Protein AF-A0A967ZZG0-F1 (afdb_monomer_lite)

pLDDT: mean 89.63, std 15.45, range [43.34, 98.5]

Sequence (194 aa):
YLAAVESVNAWHADKYWFILRADGKYWPCSACPQLTMLSELGDWKKKLYWWGHMFLLSLKVIQESKKSLDIDPANFGYQPSQDRAYYVGDKVYSVGSVREVGRAILRRLPEEEEIPEDKWHTFGLFLNQLFHPLMTSRYDWEALTNGADDIPLARHFYYKKEALIKGLLKERDYVYSNNGSGNHHHARRPRSYS

Structure (mmCIF, N/CA/C/O backbone):
data_AF-A0A967ZZG0-F1
#
_entry.id   AF-A0A967ZZG0-F1
#
loop_
_atom_site.group_PDB
_atom_site.id
_atom_site.type_symbol
_atom_site.label_atom_id
_atom_site.label_alt_id
_atom_site.label_comp_id
_atom_site.label_asym_id
_atom_site.label_entity_id
_atom_site.label_seq_id
_atom_site.pdbx_PDB_ins_code
_atom_site.Cartn_x
_atom_site.Cartn_y
_atom_site.Cartn_z
_atom_site.occupancy
_atom_site.B_iso_or_equiv
_atom_site.auth_seq_id
_atom_site.auth_comp_id
_atom_site.auth_asym_id
_atom_site.auth_atom_id
_atom_site.pdbx_PDB_model_num
ATOM 1 N N . TYR A 1 1 ? -3.109 8.601 21.116 1.00 58.03 1 TYR A N 1
ATOM 2 C CA . TYR A 1 1 ? -2.345 7.885 20.065 1.00 58.03 1 TYR A CA 1
ATOM 3 C C . TYR A 1 1 ? -3.160 7.736 18.776 1.00 58.03 1 TYR A C 1
ATOM 5 O O . TYR A 1 1 ? -2.611 7.996 17.717 1.00 58.03 1 TYR A O 1
ATOM 13 N N . LEU A 1 2 ? -4.443 7.374 18.830 1.00 73.62 2 LEU A N 1
ATOM 14 C CA . LEU A 1 2 ? -5.260 7.095 17.637 1.00 73.62 2 LEU A CA 1
ATOM 15 C C . LEU A 1 2 ? -5.706 8.341 16.838 1.00 73.62 2 LEU A C 1
ATOM 17 O O . LEU A 1 2 ? -5.756 8.268 15.618 1.00 73.62 2 LEU A O 1
ATOM 21 N N . ALA A 1 3 ? -5.873 9.499 17.487 1.00 71.81 3 ALA A N 1
ATOM 22 C CA . ALA A 1 3 ? -6.377 10.735 16.862 1.00 71.81 3 ALA A CA 1
ATOM 23 C C . ALA A 1 3 ? -5.655 11.188 15.572 1.00 71.81 3 ALA A C 1
ATOM 25 O O . ALA A 1 3 ? -6.277 11.727 14.665 1.00 71.81 3 ALA A O 1
ATOM 26 N N . ALA A 1 4 ? -4.346 10.947 15.448 1.00 69.94 4 ALA A N 1
ATOM 27 C CA . ALA A 1 4 ? -3.594 11.332 14.248 1.00 69.94 4 ALA A CA 1
ATOM 28 C C . ALA A 1 4 ? -3.821 10.384 13.049 1.00 69.94 4 ALA A C 1
ATOM 30 O O . ALA A 1 4 ? -3.534 10.737 11.915 1.00 69.94 4 ALA A O 1
ATOM 31 N N . VAL A 1 5 ? -4.317 9.168 13.290 1.00 76.88 5 VAL A N 1
ATOM 32 C CA . VAL A 1 5 ? -4.746 8.232 12.233 1.00 76.88 5 VAL A CA 1
ATOM 33 C C . VAL A 1 5 ? -6.206 8.495 11.844 1.00 76.88 5 VAL A C 1
ATOM 35 O O . VAL A 1 5 ? -6.618 8.222 10.719 1.00 76.88 5 VAL A O 1
ATOM 38 N N . GLU A 1 6 ? -6.989 9.080 12.751 1.00 78.69 6 GLU A N 1
ATOM 39 C CA . GLU A 1 6 ? -8.357 9.526 12.467 1.00 78.69 6 GLU A CA 1
ATOM 40 C C . GLU A 1 6 ? -8.371 10.734 11.528 1.00 78.69 6 GLU A C 1
ATOM 42 O O . GLU A 1 6 ? -9.235 10.798 10.661 1.00 78.69 6 GLU A O 1
ATOM 47 N N . SER A 1 7 ? -7.390 11.643 11.616 1.00 82.00 7 SER A N 1
ATOM 48 C CA . SER A 1 7 ? -7.338 12.838 10.753 1.00 82.00 7 SER A CA 1
ATOM 49 C C . SER A 1 7 ? -7.208 12.510 9.261 1.00 82.00 7 SER A C 1
ATOM 51 O O . SER A 1 7 ? -7.821 13.173 8.430 1.00 82.00 7 SER A O 1
ATOM 53 N N . VAL A 1 8 ? -6.488 11.435 8.926 1.00 87.38 8 VAL A N 1
ATOM 54 C CA . VAL A 1 8 ? -6.374 10.898 7.554 1.00 87.38 8 VAL A CA 1
ATOM 55 C C . VAL A 1 8 ? -7.576 10.044 7.144 1.00 87.38 8 VAL A C 1
ATOM 57 O O . VAL A 1 8 ? -7.598 9.488 6.045 1.00 87.38 8 VAL A O 1
ATOM 60 N N . ASN A 1 9 ? -8.570 9.904 8.028 1.00 92.19 9 ASN A N 1
ATOM 61 C CA . ASN A 1 9 ? -9.708 9.009 7.886 1.00 92.19 9 ASN A CA 1
ATOM 62 C C . ASN A 1 9 ? -9.276 7.576 7.534 1.00 92.19 9 ASN A C 1
ATOM 64 O O . ASN A 1 9 ? -9.884 6.969 6.666 1.00 92.19 9 ASN A O 1
ATOM 68 N N . ALA A 1 10 ? -8.217 7.013 8.133 1.00 94.19 10 ALA A N 1
ATOM 69 C CA . ALA A 1 10 ? -7.736 5.688 7.708 1.00 94.19 10 ALA A CA 1
ATOM 70 C C . ALA A 1 10 ? -8.726 4.550 8.003 1.00 94.19 10 ALA A C 1
ATOM 72 O O . ALA A 1 10 ? -8.731 3.533 7.307 1.00 94.19 10 ALA A O 1
ATOM 73 N N . TRP A 1 11 ? -9.570 4.725 9.016 1.00 95.12 11 TRP A N 1
ATOM 74 C CA . TRP A 1 11 ? -10.628 3.788 9.371 1.00 95.12 11 TRP A CA 1
ATOM 75 C C . TRP A 1 11 ? -11.941 4.114 8.666 1.00 95.12 11 TRP A C 1
ATOM 77 O O . TRP A 1 11 ? -12.172 5.238 8.219 1.00 95.12 11 TRP A O 1
ATOM 87 N N . HIS A 1 12 ? -12.812 3.111 8.577 1.00 95.31 12 HIS A N 1
ATOM 88 C CA . HIS A 1 12 ? -14.198 3.339 8.185 1.00 95.31 12 HIS A CA 1
ATOM 89 C C . HIS A 1 12 ? -14.885 4.239 9.222 1.00 95.31 12 HIS A C 1
ATOM 91 O O . HIS A 1 12 ? -14.630 4.081 10.414 1.00 95.31 12 HIS A O 1
ATOM 97 N N . ALA A 1 13 ? -15.754 5.155 8.786 1.00 94.50 13 ALA A N 1
ATOM 98 C CA . ALA A 1 13 ? -16.450 6.079 9.692 1.00 94.50 13 ALA A CA 1
ATOM 99 C C . ALA A 1 13 ? -17.290 5.330 10.743 1.00 94.50 13 ALA A C 1
ATOM 101 O O . ALA A 1 13 ? -17.286 5.684 11.916 1.00 94.50 13 ALA A O 1
ATOM 102 N N . ASP A 1 14 ? -17.917 4.230 10.326 1.00 95.31 14 ASP A N 1
ATOM 103 C CA . ASP A 1 14 ? -18.676 3.336 11.209 1.00 95.31 14 ASP A CA 1
ATOM 104 C C . ASP A 1 14 ? -17.808 2.272 11.915 1.00 95.31 14 ASP A C 1
ATOM 106 O O . ASP A 1 14 ? -18.331 1.270 12.405 1.00 95.31 14 ASP A O 1
ATOM 110 N N . LYS A 1 15 ? -16.473 2.422 11.939 1.00 94.44 15 LYS A N 1
ATOM 111 C CA . LYS A 1 15 ? -15.613 1.552 12.751 1.00 94.44 15 LYS A CA 1
ATOM 112 C C . LYS A 1 15 ? -15.712 1.980 14.210 1.00 94.44 15 LYS A C 1
ATOM 114 O O . LYS A 1 15 ? -15.445 3.131 14.542 1.00 94.44 15 LYS A O 1
ATOM 119 N N . TYR A 1 16 ? -16.021 1.039 15.092 1.00 93.94 16 TYR A N 1
ATOM 120 C CA . TYR A 1 16 ? -16.075 1.275 16.531 1.00 93.94 16 TYR A CA 1
ATOM 121 C C . TYR A 1 16 ? -15.137 0.338 17.286 1.00 93.94 16 TYR A C 1
ATOM 123 O O . TYR A 1 16 ? -14.872 -0.794 16.875 1.00 93.94 16 TYR A O 1
ATOM 131 N N . TRP A 1 17 ? -14.634 0.836 18.412 1.00 92.94 17 TRP A N 1
ATOM 132 C CA . TRP A 1 17 ? -13.727 0.132 19.312 1.00 92.94 17 TRP A CA 1
ATOM 133 C C . TRP A 1 17 ? -14.463 -0.222 20.598 1.00 92.94 17 TRP A C 1
ATOM 135 O O . TRP A 1 17 ? -15.235 0.581 21.119 1.00 92.94 17 TRP A O 1
ATOM 145 N N . PHE A 1 18 ? -14.221 -1.416 21.124 1.00 94.81 18 PHE A N 1
ATOM 146 C CA . PHE A 1 18 ? -14.816 -1.875 22.375 1.00 94.81 18 PHE A CA 1
ATOM 147 C C . PHE A 1 18 ? -13.855 -2.801 23.115 1.00 94.81 18 PHE A C 1
ATOM 149 O O . PHE A 1 18 ? -12.907 -3.331 22.538 1.00 94.81 18 PHE A O 1
ATOM 156 N N . ILE A 1 19 ? -14.091 -2.988 24.411 1.00 96.62 19 ILE A N 1
ATOM 157 C CA . ILE A 1 19 ? -13.356 -3.963 25.213 1.00 96.62 19 ILE A CA 1
ATOM 158 C C . ILE A 1 19 ? -14.272 -5.155 25.464 1.00 96.62 19 ILE A C 1
ATOM 160 O O . ILE A 1 19 ? -15.323 -5.013 26.089 1.00 96.62 19 ILE A O 1
ATOM 164 N N . LEU A 1 20 ? -13.863 -6.334 25.006 1.00 97.31 20 LEU A N 1
ATOM 165 C CA . LEU A 1 20 ? -14.541 -7.584 25.318 1.00 97.31 20 LEU A CA 1
ATOM 166 C C . LEU A 1 20 ? -13.958 -8.168 26.606 1.00 97.31 20 LEU A C 1
ATOM 168 O O . LEU A 1 20 ? -12.757 -8.427 26.693 1.00 97.31 20 LEU A O 1
ATOM 172 N N . ARG A 1 21 ? -14.809 -8.403 27.607 1.00 97.81 21 ARG A N 1
ATOM 173 C CA . ARG A 1 21 ? -14.424 -9.138 28.814 1.00 97.81 21 ARG A CA 1
ATOM 174 C C . ARG A 1 21 ? -14.831 -10.603 28.669 1.00 97.81 21 ARG A C 1
ATOM 176 O O . ARG A 1 21 ? -16.020 -10.898 28.647 1.00 97.81 21 ARG A O 1
ATOM 183 N N . ALA A 1 22 ? -13.854 -11.502 28.606 1.00 97.19 22 ALA A N 1
ATOM 184 C CA . ALA A 1 22 ? -14.063 -12.947 28.483 1.00 97.19 22 ALA A CA 1
ATOM 185 C C . ALA A 1 22 ? -13.015 -13.698 29.317 1.00 97.19 22 ALA A C 1
ATOM 187 O O . ALA A 1 22 ? -11.846 -13.310 29.328 1.00 97.19 22 ALA A O 1
ATOM 188 N N . ASP A 1 23 ? -13.440 -14.728 30.056 1.00 96.50 23 ASP A N 1
ATOM 189 C CA . ASP A 1 23 ? -12.577 -15.572 30.904 1.00 96.50 23 ASP A CA 1
ATOM 190 C C . ASP A 1 23 ? -11.687 -14.785 31.879 1.00 96.50 23 ASP A C 1
ATOM 192 O O . ASP A 1 23 ? -10.500 -15.054 32.059 1.00 96.50 23 ASP A O 1
ATOM 196 N N . GLY A 1 24 ? -12.253 -13.734 32.479 1.00 96.88 24 GLY A N 1
ATOM 197 C CA . GLY A 1 24 ? -11.527 -12.854 33.399 1.00 96.88 24 GLY A CA 1
ATOM 198 C C . GLY A 1 24 ? -10.469 -11.959 32.739 1.00 96.88 24 GLY A C 1
ATOM 199 O O . GLY A 1 24 ? -9.792 -11.221 33.451 1.00 96.88 24 GLY A O 1
ATOM 200 N N . LYS A 1 25 ? -10.339 -11.974 31.407 1.00 97.75 25 LYS A N 1
ATOM 201 C CA . LYS A 1 25 ? -9.423 -11.128 30.629 1.00 97.75 25 LYS A CA 1
ATOM 202 C C . LYS A 1 25 ? -10.178 -10.032 29.879 1.00 97.75 25 LYS A C 1
ATOM 204 O O . LYS A 1 25 ? -11.375 -10.151 29.622 1.00 97.75 25 LYS A O 1
ATOM 209 N N . TYR A 1 26 ? -9.455 -8.972 29.529 1.00 95.88 26 TYR A N 1
ATOM 210 C CA . TYR A 1 26 ? -9.945 -7.868 28.707 1.00 95.88 26 TYR A CA 1
ATOM 211 C C . TYR A 1 26 ? -9.229 -7.884 27.362 1.00 95.88 26 TYR A C 1
ATOM 213 O O . TYR A 1 26 ? -7.999 -7.874 27.314 1.00 95.88 26 TYR A O 1
ATOM 221 N N . TRP A 1 27 ? -10.006 -7.893 26.286 1.00 94.62 27 TRP A N 1
ATOM 222 C CA . TRP A 1 27 ? -9.517 -7.931 24.916 1.00 94.62 27 TRP A CA 1
ATOM 223 C C . TRP A 1 27 ? -9.919 -6.641 24.204 1.00 94.62 27 TRP A C 1
ATOM 225 O O . TRP A 1 27 ? -11.109 -6.315 24.187 1.00 94.62 27 TRP A O 1
ATOM 235 N N . PRO A 1 28 ? -8.970 -5.884 23.629 1.00 92.00 28 PRO A N 1
ATOM 236 C CA . PRO A 1 28 ? -9.322 -4.802 22.730 1.00 92.00 28 PRO A CA 1
ATOM 237 C C . PRO A 1 28 ? -9.909 -5.399 21.453 1.00 92.00 28 PRO A C 1
ATOM 239 O O . PRO A 1 28 ? -9.347 -6.317 20.859 1.00 92.00 28 PRO A O 1
ATOM 242 N N . CYS A 1 29 ? -11.058 -4.884 21.044 1.00 93.12 29 CYS A N 1
ATOM 243 C CA . CYS A 1 29 ? -11.755 -5.326 19.853 1.00 93.12 29 CYS A CA 1
ATOM 244 C C . CYS A 1 29 ? -12.170 -4.120 19.018 1.00 93.12 29 CYS A C 1
ATOM 246 O O . CYS A 1 29 ? -12.326 -3.000 19.514 1.00 93.12 29 CYS A O 1
ATOM 248 N N . SER A 1 30 ? -12.377 -4.368 17.732 1.00 93.50 30 SER A N 1
ATOM 249 C CA . SER A 1 30 ? -13.031 -3.414 16.853 1.00 93.50 30 SER A CA 1
ATOM 250 C C . SER A 1 30 ? -13.995 -4.139 15.936 1.00 93.50 30 SER A C 1
ATOM 252 O O . SER A 1 30 ? -13.834 -5.329 15.670 1.00 93.50 30 SER A O 1
ATOM 254 N N . ALA A 1 31 ? -14.997 -3.415 15.470 1.00 92.88 31 ALA A N 1
ATOM 255 C CA . ALA A 1 31 ? -15.897 -3.873 14.432 1.00 92.88 31 ALA A CA 1
ATOM 256 C C . ALA A 1 31 ? -16.113 -2.735 13.439 1.00 92.88 31 ALA A C 1
ATOM 258 O O . ALA A 1 31 ? -16.059 -1.558 13.793 1.00 92.88 31 ALA A O 1
ATOM 259 N N . CYS A 1 32 ? -16.302 -3.097 12.180 1.00 94.12 32 CYS A N 1
ATOM 260 C CA . CYS A 1 32 ? -16.589 -2.184 11.086 1.00 94.12 32 CYS A CA 1
ATOM 261 C C . CYS A 1 32 ? -17.657 -2.816 10.187 1.00 94.12 32 CYS A C 1
ATOM 263 O O . CYS A 1 32 ? -17.925 -4.016 10.314 1.00 94.12 32 CYS A O 1
ATOM 265 N N . PRO A 1 33 ? -18.255 -2.049 9.263 1.00 94.25 33 PRO A N 1
ATOM 266 C CA . PRO A 1 33 ? -19.100 -2.625 8.231 1.00 94.25 33 PRO A CA 1
ATOM 267 C C . PRO A 1 33 ? -18.371 -3.712 7.449 1.00 94.25 33 PRO A C 1
ATOM 269 O O . PRO A 1 33 ? -17.139 -3.761 7.413 1.00 94.25 33 PRO A O 1
ATOM 272 N N . GLN A 1 34 ? -19.148 -4.575 6.802 1.00 95.69 34 GLN A N 1
ATOM 273 C CA . GLN A 1 34 ? -18.589 -5.603 5.942 1.00 95.69 34 GLN A CA 1
ATOM 274 C C . GLN A 1 34 ? -17.871 -4.944 4.757 1.00 95.69 34 GLN A C 1
ATOM 276 O O . GLN A 1 34 ? -18.487 -4.262 3.937 1.00 95.69 34 GLN A O 1
ATOM 281 N N . LEU A 1 35 ? -16.559 -5.154 4.690 1.00 96.88 35 LEU A N 1
ATOM 282 C CA . LEU A 1 35 ? -15.696 -4.724 3.597 1.00 96.88 35 LEU A CA 1
ATOM 283 C C . LEU A 1 35 ? -15.254 -5.947 2.794 1.00 96.88 35 LEU A C 1
ATOM 285 O O . LEU A 1 35 ? -15.205 -7.058 3.317 1.00 96.88 35 LEU A O 1
ATOM 289 N N . THR A 1 36 ? -14.900 -5.741 1.530 1.00 97.75 36 THR A N 1
ATOM 290 C CA . THR A 1 36 ? -14.178 -6.753 0.754 1.00 97.75 36 THR A CA 1
ATOM 291 C C . THR A 1 36 ? -12.696 -6.647 1.091 1.00 97.75 36 THR A C 1
ATOM 293 O O . THR A 1 36 ? -12.097 -5.588 0.879 1.00 97.75 36 THR A O 1
ATOM 296 N N . MET A 1 37 ? -12.108 -7.718 1.626 1.00 97.94 37 MET A N 1
ATOM 297 C CA . MET A 1 37 ? -10.706 -7.727 2.045 1.00 97.94 37 MET A CA 1
ATOM 298 C C . MET A 1 37 ? -9.775 -7.793 0.835 1.00 97.94 37 MET A C 1
ATOM 300 O O . MET A 1 37 ? -10.045 -8.506 -0.133 1.00 97.94 37 MET A O 1
ATOM 304 N N . LEU A 1 38 ? -8.652 -7.069 0.876 1.00 98.06 38 LEU A N 1
ATOM 305 C CA . LEU A 1 38 ? -7.742 -7.033 -0.277 1.00 98.06 38 LEU A CA 1
ATOM 306 C C . LEU A 1 38 ? -7.016 -8.365 -0.492 1.00 98.06 38 LEU A C 1
ATOM 308 O O . LEU A 1 38 ? -6.666 -8.685 -1.626 1.00 98.06 38 LEU A O 1
ATOM 312 N N . SER A 1 39 ? -6.823 -9.147 0.573 1.00 97.56 39 SER A N 1
ATOM 313 C CA . SER A 1 39 ? -6.267 -10.505 0.519 1.00 97.56 39 SER A CA 1
ATOM 314 C C . SER A 1 39 ? -7.190 -11.530 -0.152 1.00 97.56 39 SER A C 1
ATOM 316 O O . SER A 1 39 ? -6.721 -12.588 -0.556 1.00 97.56 39 SER A O 1
ATOM 318 N N . GLU A 1 40 ? -8.487 -11.238 -0.282 1.00 97.12 40 GLU A N 1
ATOM 319 C CA . GLU A 1 40 ? -9.490 -12.150 -0.860 1.00 97.12 40 GLU A CA 1
ATOM 320 C C . GLU A 1 40 ? -9.733 -11.902 -2.355 1.00 97.12 40 GLU A C 1
ATOM 322 O O . GLU A 1 40 ? -10.478 -12.633 -3.011 1.00 97.12 40 GLU A O 1
ATOM 327 N N . LEU A 1 41 ? -9.126 -10.858 -2.920 1.00 96.88 41 LEU A N 1
ATOM 328 C CA . LEU A 1 41 ? -9.254 -10.559 -4.339 1.00 96.88 41 LEU A CA 1
ATOM 329 C C . LEU A 1 41 ? -8.588 -11.666 -5.161 1.00 96.88 41 LEU A C 1
ATOM 331 O O . LEU A 1 41 ? -7.443 -12.008 -4.912 1.00 96.88 41 LEU A O 1
ATOM 335 N N . GLY A 1 42 ? -9.284 -12.219 -6.156 1.00 95.62 42 GLY A N 1
ATOM 336 C CA . GLY A 1 42 ? -8.712 -13.219 -7.074 1.00 95.62 42 GLY A CA 1
ATOM 337 C C . GLY A 1 42 ? -8.181 -12.630 -8.385 1.00 95.62 42 GLY A C 1
ATOM 338 O O . GLY A 1 42 ? -7.265 -13.174 -8.990 1.00 95.62 42 GLY A O 1
ATOM 339 N N . ASP A 1 43 ? -8.742 -11.503 -8.828 1.00 96.81 43 ASP A N 1
ATOM 340 C CA . ASP A 1 43 ? -8.363 -10.850 -10.083 1.00 96.81 43 ASP A CA 1
ATOM 341 C C . ASP A 1 43 ? -7.173 -9.906 -9.880 1.00 96.81 43 ASP A C 1
ATOM 343 O O . ASP A 1 43 ? -7.250 -8.952 -9.102 1.00 96.81 43 ASP A O 1
ATOM 347 N N . TRP A 1 44 ? -6.089 -10.137 -10.622 1.00 96.31 44 TRP A N 1
ATOM 348 C CA . TRP A 1 44 ? -4.853 -9.371 -10.477 1.00 96.31 44 TRP A CA 1
ATOM 349 C C . TRP A 1 44 ? -5.035 -7.880 -10.785 1.00 96.31 44 TRP A C 1
ATOM 351 O O . TRP A 1 44 ? -4.404 -7.045 -10.140 1.00 96.31 44 TRP A O 1
ATOM 361 N N . LYS A 1 45 ? -5.920 -7.506 -11.723 1.00 97.44 45 LYS A N 1
ATOM 362 C CA . LYS A 1 45 ? -6.165 -6.087 -12.034 1.00 97.44 45 LYS A CA 1
ATOM 363 C C . LYS A 1 45 ? -6.778 -5.379 -10.834 1.00 97.44 45 LYS A C 1
ATOM 365 O O . LYS A 1 45 ? -6.291 -4.323 -10.432 1.00 97.44 45 LYS A O 1
ATOM 370 N N . LYS A 1 46 ? -7.811 -5.982 -10.236 1.00 97.06 46 LYS A N 1
ATOM 371 C CA . LYS A 1 46 ? -8.417 -5.491 -8.992 1.00 97.06 46 LYS A CA 1
ATOM 372 C C . LYS A 1 46 ? -7.421 -5.477 -7.834 1.00 97.06 46 LYS A C 1
ATOM 374 O O . LYS A 1 46 ? -7.416 -4.497 -7.093 1.00 97.06 46 LYS A O 1
ATOM 379 N N . LYS A 1 47 ? -6.573 -6.505 -7.687 1.00 97.25 47 LYS A N 1
ATOM 380 C CA . LYS A 1 47 ? -5.515 -6.531 -6.659 1.00 97.25 47 LYS A CA 1
ATOM 381 C C . LYS A 1 47 ? -4.591 -5.329 -6.786 1.00 97.25 47 LYS A C 1
ATOM 383 O O . LYS A 1 47 ? -4.496 -4.546 -5.849 1.00 97.25 47 LYS A O 1
ATOM 388 N N . LEU A 1 48 ? -3.964 -5.147 -7.951 1.00 98.00 48 LEU A N 1
ATOM 389 C CA . LEU A 1 48 ? -3.019 -4.051 -8.179 1.00 98.00 48 LEU A CA 1
ATOM 390 C C . LEU A 1 48 ? -3.681 -2.688 -7.952 1.00 98.00 48 LEU A C 1
ATOM 392 O O . LEU A 1 48 ? -3.103 -1.837 -7.279 1.00 98.00 48 LEU A O 1
ATOM 396 N N . TYR A 1 49 ? -4.913 -2.499 -8.433 1.00 98.06 49 TYR A N 1
ATOM 397 C CA . TYR A 1 49 ? -5.679 -1.281 -8.169 1.00 98.06 49 TYR A CA 1
ATOM 398 C C . TYR A 1 49 ? -5.784 -0.996 -6.665 1.00 98.06 49 TYR A C 1
ATOM 400 O O . TYR A 1 49 ? -5.291 0.025 -6.181 1.00 98.06 49 TYR A O 1
ATOM 408 N N . TRP A 1 50 ? -6.347 -1.931 -5.898 1.00 98.25 50 TRP A N 1
ATOM 409 C CA . TRP A 1 50 ? -6.588 -1.717 -4.474 1.00 98.25 50 TRP A CA 1
ATOM 410 C C . TRP A 1 50 ? -5.317 -1.707 -3.625 1.00 98.25 50 TRP A C 1
ATOM 412 O O . TRP A 1 50 ? -5.260 -0.977 -2.635 1.00 98.25 50 TRP A O 1
ATOM 422 N N . TRP A 1 51 ? -4.269 -2.426 -4.024 1.00 98.38 51 TRP A N 1
ATOM 423 C CA . TRP A 1 51 ? -2.948 -2.302 -3.409 1.00 98.38 51 TRP A CA 1
ATOM 424 C C . TRP A 1 51 ? -2.376 -0.898 -3.591 1.00 98.38 51 TRP A C 1
ATOM 426 O O . TRP A 1 51 ? -1.836 -0.341 -2.638 1.00 98.38 51 TRP A O 1
ATOM 436 N N . GLY A 1 52 ? -2.559 -0.269 -4.755 1.00 98.25 52 GLY A N 1
ATOM 437 C CA . GLY A 1 52 ? -2.192 1.135 -4.944 1.00 98.25 52 GLY A CA 1
ATOM 438 C C . GLY A 1 52 ? -2.886 2.068 -3.949 1.00 98.25 52 GLY A C 1
ATOM 439 O O . GLY A 1 52 ? -2.227 2.896 -3.317 1.00 98.25 52 GLY A O 1
ATOM 440 N N . HIS A 1 53 ? -4.191 1.883 -3.726 1.00 98.00 53 HIS A N 1
ATOM 441 C CA . HIS A 1 53 ? -4.942 2.656 -2.728 1.00 98.00 53 HIS A CA 1
ATOM 442 C C . HIS A 1 53 ? -4.521 2.349 -1.283 1.00 98.00 53 HIS A C 1
ATOM 444 O O . HIS A 1 53 ? -4.479 3.264 -0.458 1.00 98.00 53 HIS A O 1
ATOM 450 N N . MET A 1 54 ? -4.166 1.100 -0.974 1.00 98.38 54 MET A N 1
ATOM 451 C CA . MET A 1 54 ? -3.567 0.719 0.308 1.00 98.38 54 MET A CA 1
ATOM 452 C C . MET A 1 54 ? -2.257 1.483 0.549 1.00 98.38 54 MET A C 1
ATOM 454 O O . MET A 1 54 ? -2.117 2.146 1.575 1.00 98.38 54 MET A O 1
ATOM 458 N N . PHE A 1 55 ? -1.324 1.458 -0.409 1.00 98.50 55 PHE A N 1
ATOM 459 C CA . PHE A 1 55 ? -0.048 2.171 -0.290 1.00 98.50 55 PHE A CA 1
ATOM 460 C C . PHE A 1 55 ? -0.237 3.687 -0.194 1.00 98.50 55 PHE A C 1
ATOM 462 O O . PHE A 1 55 ? 0.428 4.343 0.610 1.00 98.50 55 PHE A O 1
ATOM 469 N N . LEU A 1 56 ? -1.176 4.245 -0.964 1.00 97.88 56 LEU A N 1
ATOM 470 C CA . LEU A 1 56 ? -1.533 5.659 -0.890 1.00 97.88 56 LEU A CA 1
ATOM 471 C C . LEU A 1 56 ? -2.032 6.034 0.510 1.00 97.88 56 LEU A C 1
ATOM 473 O O . LEU A 1 56 ? -1.609 7.052 1.059 1.00 97.88 56 LEU A O 1
ATOM 477 N N . LEU A 1 57 ? -2.907 5.217 1.104 1.00 97.69 57 LEU A N 1
ATOM 478 C CA . LEU A 1 57 ? -3.385 5.444 2.465 1.00 97.69 57 LEU A CA 1
ATOM 479 C C . LEU A 1 57 ? -2.230 5.390 3.476 1.00 97.69 57 LEU A C 1
ATOM 481 O O . LEU A 1 57 ? -2.129 6.269 4.332 1.00 97.69 57 LEU A O 1
ATOM 485 N N . SER A 1 58 ? -1.325 4.416 3.352 1.00 97.75 58 SER A N 1
ATOM 486 C CA . SER A 1 58 ? -0.132 4.333 4.201 1.00 97.75 58 SER A CA 1
ATOM 487 C C . SER A 1 58 ? 0.746 5.583 4.092 1.00 97.75 58 SER A C 1
ATOM 489 O O . SER A 1 58 ? 1.183 6.103 5.117 1.00 97.75 58 SER A O 1
ATOM 491 N N . LEU A 1 59 ? 0.960 6.117 2.884 1.00 97.62 59 LEU A N 1
ATOM 492 C CA . LEU A 1 59 ? 1.711 7.362 2.690 1.00 97.62 59 LEU A CA 1
ATOM 493 C C . LEU A 1 59 ? 1.035 8.558 3.363 1.00 97.62 59 LEU A C 1
ATOM 495 O O . LEU A 1 59 ? 1.717 9.313 4.054 1.00 97.62 59 LEU A O 1
ATOM 499 N N . LYS A 1 60 ? -0.290 8.709 3.228 1.00 96.69 60 LYS A N 1
ATOM 500 C CA . LYS A 1 60 ? -1.043 9.778 3.912 1.00 96.69 60 LYS A CA 1
ATOM 501 C C . LYS A 1 60 ? -0.847 9.713 5.425 1.00 96.69 60 LYS A C 1
ATOM 503 O O . LYS A 1 60 ? -0.487 10.712 6.045 1.00 96.69 60 LYS A O 1
ATOM 508 N N . VAL A 1 61 ? -0.990 8.519 6.008 1.00 96.19 61 VAL A N 1
ATOM 509 C CA . VAL A 1 61 ? -0.772 8.288 7.447 1.00 96.19 61 VAL A CA 1
ATOM 510 C C . VAL A 1 61 ? 0.646 8.691 7.853 1.00 96.19 61 VAL A C 1
ATOM 512 O O . VAL A 1 61 ? 0.815 9.416 8.835 1.00 96.19 61 VAL A O 1
ATOM 515 N N . ILE A 1 62 ? 1.666 8.274 7.098 1.00 96.00 62 ILE A N 1
ATOM 516 C CA . ILE A 1 62 ? 3.066 8.621 7.377 1.00 96.00 62 ILE A CA 1
ATOM 5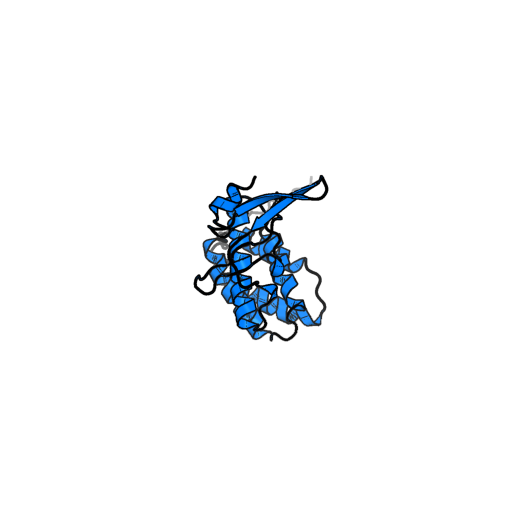17 C C . ILE A 1 62 ? 3.268 10.136 7.330 1.00 96.00 62 ILE A C 1
ATOM 519 O O . ILE A 1 62 ? 3.907 10.699 8.219 1.00 96.00 62 ILE A O 1
ATOM 523 N N . GLN A 1 63 ? 2.736 10.819 6.319 1.00 94.50 63 GLN A N 1
ATOM 524 C CA . GLN A 1 63 ? 2.970 12.249 6.149 1.00 94.50 63 GLN A CA 1
ATOM 525 C C . GLN A 1 63 ? 2.318 13.088 7.241 1.00 94.50 63 GLN A C 1
ATOM 527 O O . GLN A 1 63 ? 3.004 13.937 7.821 1.00 94.50 63 GLN A O 1
ATOM 532 N N . GLU A 1 64 ? 1.052 12.810 7.548 1.00 94.69 64 GLU A N 1
ATOM 533 C CA . GLU A 1 64 ? 0.253 13.601 8.485 1.00 94.69 64 GLU A CA 1
ATOM 534 C C . GLU A 1 64 ? 0.530 13.254 9.951 1.00 94.69 64 GLU A C 1
ATOM 536 O O . GLU A 1 64 ? 0.525 14.135 10.806 1.00 94.69 64 GLU A O 1
ATOM 541 N N . SER A 1 65 ? 0.819 11.984 10.256 1.00 93.56 65 SER A N 1
ATOM 542 C CA . SER A 1 65 ? 0.933 11.515 11.646 1.00 93.56 65 SER A CA 1
ATOM 543 C C . SER A 1 65 ? 2.319 11.015 12.051 1.00 93.56 65 SER A C 1
ATOM 545 O O . SER A 1 65 ? 2.550 10.789 13.239 1.00 93.56 65 SER A O 1
ATOM 547 N N . LYS A 1 66 ? 3.236 10.818 11.089 1.00 93.62 66 LYS A N 1
ATOM 548 C CA . LYS A 1 66 ? 4.553 10.166 11.274 1.00 93.62 66 LYS A CA 1
ATOM 549 C C . LYS A 1 66 ? 4.485 8.709 11.749 1.00 93.62 66 LYS A C 1
ATOM 551 O O . LYS A 1 66 ? 5.496 8.150 12.169 1.00 93.62 66 LYS A O 1
ATOM 556 N N . LYS A 1 67 ? 3.318 8.071 11.638 1.00 94.31 67 LYS A N 1
ATOM 557 C CA . LYS A 1 67 ? 3.076 6.675 12.032 1.00 94.31 67 LYS A CA 1
ATOM 558 C C . LYS A 1 67 ? 3.097 5.734 10.843 1.00 94.31 67 LYS A C 1
ATOM 560 O O . LYS A 1 67 ? 2.969 6.172 9.704 1.00 94.31 67 LYS A O 1
ATOM 565 N N . SER A 1 68 ? 3.204 4.437 11.122 1.00 95.62 68 SER A N 1
ATOM 566 C CA . SER A 1 68 ? 3.040 3.389 10.113 1.00 95.62 68 SER A CA 1
ATOM 567 C C . SER A 1 68 ? 1.811 2.544 10.393 1.00 95.62 68 SER A C 1
ATOM 569 O O . SER A 1 68 ? 1.553 2.174 11.540 1.00 95.62 68 SER A O 1
ATOM 571 N N . LEU A 1 69 ? 1.102 2.187 9.329 1.00 96.62 69 LEU A N 1
ATOM 572 C CA . LEU A 1 69 ? 0.171 1.064 9.343 1.00 96.62 69 LEU A CA 1
ATOM 573 C C . LEU A 1 69 ? 0.938 -0.238 9.085 1.00 96.62 69 LEU A C 1
ATOM 575 O O . LEU A 1 69 ? 2.034 -0.207 8.519 1.00 96.62 69 LEU A O 1
ATOM 579 N N . ASP A 1 70 ? 0.351 -1.366 9.470 1.00 97.12 70 ASP A N 1
ATOM 580 C CA . ASP A 1 70 ? 0.792 -2.688 9.019 1.00 97.12 70 ASP A CA 1
ATOM 581 C C . ASP A 1 70 ? 0.379 -2.903 7.549 1.00 97.12 70 ASP A C 1
ATOM 583 O O . ASP A 1 70 ? -0.794 -3.153 7.270 1.00 97.12 70 ASP A O 1
ATOM 587 N N . ILE A 1 71 ? 1.316 -2.721 6.607 1.00 97.75 71 ILE A N 1
ATOM 588 C CA . ILE A 1 71 ? 1.064 -2.664 5.151 1.00 97.75 71 ILE A CA 1
ATOM 589 C C . ILE A 1 71 ? 0.964 -4.074 4.533 1.00 97.75 71 ILE A C 1
ATOM 591 O O . ILE A 1 71 ? 1.780 -4.492 3.703 1.00 97.75 71 ILE A O 1
ATOM 595 N N . ASP A 1 72 ? -0.063 -4.806 4.945 1.00 98.00 72 ASP A N 1
ATOM 596 C CA . ASP A 1 72 ? -0.402 -6.144 4.457 1.00 98.00 72 ASP A CA 1
ATOM 597 C C . ASP A 1 72 ? -1.841 -6.164 3.913 1.00 98.00 72 ASP A C 1
ATOM 599 O O . ASP A 1 72 ? -2.723 -5.667 4.614 1.00 98.00 72 ASP A O 1
ATOM 603 N N . PRO A 1 73 ? -2.126 -6.734 2.722 1.00 98.25 73 PRO A N 1
ATOM 604 C CA . PRO A 1 73 ? -3.475 -6.787 2.155 1.00 98.25 73 PRO A CA 1
ATOM 605 C C . PRO A 1 73 ? -4.544 -7.357 3.099 1.00 98.25 73 PRO A C 1
ATOM 607 O O . PRO A 1 73 ? -5.696 -6.933 3.022 1.00 98.25 73 PRO A O 1
ATOM 610 N N . ALA A 1 74 ? -4.186 -8.262 4.014 1.00 97.56 74 ALA A N 1
ATOM 611 C CA . ALA A 1 74 ? -5.110 -8.816 5.005 1.00 97.56 74 ALA A CA 1
ATOM 612 C C . ALA A 1 74 ? -5.585 -7.782 6.041 1.00 97.56 74 ALA A C 1
ATOM 614 O O . ALA A 1 74 ? -6.611 -7.970 6.689 1.00 97.56 74 ALA A O 1
ATOM 615 N N . ASN A 1 75 ? -4.869 -6.666 6.185 1.00 97.75 75 ASN A N 1
ATOM 616 C CA . ASN A 1 75 ? -5.227 -5.574 7.084 1.00 97.75 75 ASN A CA 1
ATOM 617 C C . ASN A 1 75 ? -6.011 -4.451 6.396 1.00 97.75 75 ASN A C 1
ATOM 619 O O . ASN A 1 75 ? -6.276 -3.430 7.036 1.00 97.75 75 ASN A O 1
ATOM 623 N N . PHE A 1 76 ? -6.373 -4.595 5.120 1.00 98.25 76 PHE A N 1
ATOM 624 C CA . PHE A 1 76 ? -7.115 -3.579 4.379 1.00 98.25 76 PHE A CA 1
ATOM 625 C C . PHE A 1 76 ? -8.346 -4.169 3.706 1.00 98.25 76 PHE A C 1
ATOM 627 O O . PHE A 1 76 ? -8.364 -5.316 3.260 1.00 98.25 76 PHE A O 1
ATOM 634 N N . GLY A 1 77 ? -9.372 -3.337 3.586 1.00 98.06 77 GLY A N 1
ATOM 635 C CA . GLY A 1 77 ? -10.570 -3.648 2.825 1.00 98.06 77 GLY A CA 1
ATOM 636 C C . GLY A 1 77 ? -11.083 -2.426 2.085 1.00 98.06 77 GLY A C 1
ATOM 637 O O . GLY A 1 77 ? -10.663 -1.299 2.351 1.00 98.06 77 GLY A O 1
ATOM 638 N N . TYR A 1 78 ? -11.999 -2.641 1.154 1.00 97.81 78 TYR A N 1
ATOM 639 C CA . TYR A 1 78 ? -12.704 -1.566 0.465 1.00 97.81 78 TYR A CA 1
ATOM 640 C C . TYR A 1 78 ? -14.206 -1.831 0.463 1.00 97.81 78 TYR A C 1
ATOM 642 O O . TYR A 1 78 ? -14.665 -2.966 0.616 1.00 97.81 78 TYR A O 1
ATOM 650 N N . GLN A 1 79 ? -14.973 -0.762 0.285 1.00 95.31 79 GLN A N 1
ATOM 651 C CA . GLN A 1 79 ? -16.410 -0.845 0.080 1.00 95.31 79 GLN A CA 1
ATOM 652 C C . GLN A 1 79 ? -16.691 -0.618 -1.412 1.00 95.31 79 GLN A C 1
ATOM 654 O O . GLN A 1 79 ? -16.291 0.421 -1.922 1.00 95.31 79 GLN A O 1
ATOM 659 N N . PRO A 1 80 ? -17.381 -1.517 -2.138 1.00 91.00 80 PRO A N 1
ATOM 660 C CA . PRO A 1 80 ? -17.569 -1.376 -3.588 1.00 91.00 80 PRO A CA 1
ATOM 661 C C . PRO A 1 80 ? -18.253 -0.080 -4.043 1.00 91.00 80 PRO A C 1
ATOM 663 O O . PRO A 1 80 ? -18.051 0.358 -5.170 1.00 91.00 80 PRO A O 1
ATOM 666 N N . SER A 1 81 ? -19.064 0.532 -3.177 1.00 92.31 81 SER A N 1
ATOM 667 C CA . SER A 1 81 ? -19.730 1.812 -3.436 1.00 92.31 81 SER A CA 1
ATOM 668 C C . SER A 1 81 ? -18.813 3.029 -3.282 1.00 92.31 81 SER A C 1
ATOM 670 O O . SER A 1 81 ? -19.251 4.149 -3.537 1.00 92.31 81 SER A O 1
ATOM 672 N N . GLN A 1 82 ? -17.569 2.840 -2.839 1.00 92.25 82 GLN A N 1
ATOM 673 C CA . GLN A 1 82 ? -16.636 3.914 -2.531 1.00 92.25 82 GLN A CA 1
ATOM 674 C C . GLN A 1 82 ? -15.252 3.617 -3.101 1.00 92.25 82 GLN A C 1
ATOM 676 O O . GL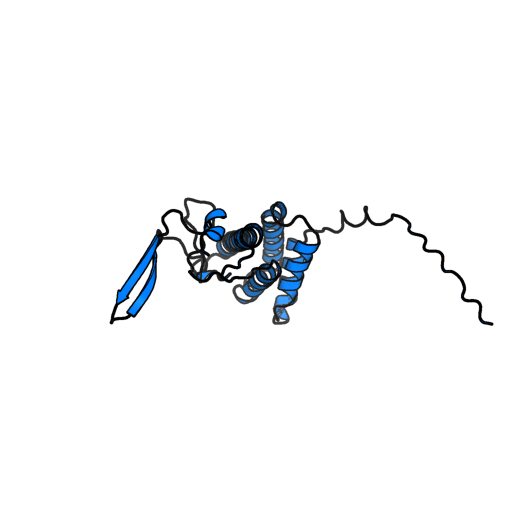N A 1 82 ? -14.692 2.541 -2.912 1.00 92.25 82 GLN A O 1
ATOM 681 N N . ASP A 1 83 ? -14.651 4.610 -3.746 1.00 91.94 83 ASP A N 1
ATOM 682 C CA . ASP A 1 83 ? -13.343 4.456 -4.379 1.00 91.94 83 ASP A CA 1
ATOM 683 C C . ASP A 1 83 ? -12.177 4.692 -3.400 1.00 91.94 83 ASP A C 1
ATOM 685 O O . ASP A 1 83 ? -11.353 5.596 -3.553 1.00 91.94 83 ASP A O 1
ATOM 689 N N . ARG A 1 84 ? -12.159 3.936 -2.296 1.00 93.69 84 ARG A N 1
ATOM 690 C CA . ARG A 1 84 ? -11.127 4.066 -1.261 1.00 93.69 84 ARG A CA 1
ATOM 691 C C . ARG A 1 84 ? -10.891 2.787 -0.470 1.00 93.69 84 ARG A C 1
ATOM 693 O O . ARG A 1 84 ? -11.815 2.043 -0.154 1.00 93.69 84 ARG A O 1
ATOM 700 N N . ALA A 1 85 ? -9.630 2.596 -0.094 1.00 96.88 85 ALA A N 1
ATOM 701 C CA . ALA A 1 85 ? -9.228 1.584 0.869 1.00 96.88 85 ALA A CA 1
ATOM 702 C C . ALA A 1 85 ? -9.431 2.088 2.308 1.00 96.88 85 ALA A C 1
ATOM 704 O O . ALA A 1 85 ? -9.363 3.289 2.598 1.00 96.88 85 ALA A O 1
ATOM 705 N N . TYR A 1 86 ? -9.639 1.137 3.205 1.00 97.69 86 TYR A N 1
ATOM 706 C CA . TYR A 1 86 ? -9.760 1.307 4.642 1.00 97.69 86 TYR A CA 1
ATOM 707 C C . TYR A 1 86 ? -8.774 0.385 5.341 1.00 97.69 86 TYR A C 1
ATOM 709 O O . TYR A 1 86 ? -8.618 -0.771 4.951 1.00 97.69 86 TYR A O 1
ATOM 717 N N . TYR A 1 87 ? -8.143 0.881 6.399 1.00 97.25 87 TYR A N 1
ATOM 718 C CA . TYR A 1 87 ? -7.353 0.052 7.294 1.00 97.25 87 TYR A CA 1
ATOM 719 C C . TYR A 1 87 ? -8.288 -0.673 8.271 1.00 97.25 87 TYR A C 1
ATOM 721 O O . TYR A 1 87 ? -9.037 -0.053 9.026 1.00 97.25 87 TYR A O 1
ATOM 729 N N . VAL A 1 88 ? -8.277 -1.999 8.249 1.00 95.81 88 VAL A N 1
ATOM 730 C CA . VAL A 1 88 ? -9.102 -2.861 9.109 1.00 95.81 88 VAL A CA 1
ATOM 731 C C . VAL A 1 88 ? -8.311 -3.336 10.324 1.00 95.81 88 VAL A C 1
ATOM 733 O O . VAL A 1 88 ? -8.905 -3.533 11.384 1.00 95.81 88 VAL A O 1
ATOM 736 N N . GLY A 1 89 ? -6.983 -3.419 10.209 1.00 93.31 89 GLY A N 1
ATOM 737 C CA . GLY A 1 89 ? -6.102 -3.801 11.309 1.00 93.31 89 GLY A CA 1
ATOM 738 C C . GLY A 1 89 ? -6.152 -2.858 12.520 1.00 93.31 89 GLY A C 1
ATOM 739 O O . GLY A 1 89 ? -6.738 -1.767 12.500 1.00 93.31 89 GLY A O 1
ATOM 740 N N . ASP A 1 90 ? -5.517 -3.306 13.599 1.00 90.00 90 ASP A N 1
ATOM 741 C CA . ASP A 1 90 ? -5.396 -2.608 14.882 1.00 90.00 90 ASP A CA 1
ATOM 742 C C . ASP A 1 90 ? -3.954 -2.184 15.216 1.00 90.00 90 ASP A C 1
ATOM 744 O O . ASP A 1 90 ? -3.723 -1.424 16.161 1.00 90.00 90 ASP A O 1
ATOM 748 N N . LYS A 1 91 ? -2.976 -2.609 14.408 1.00 92.00 91 LYS A N 1
ATOM 749 C CA . LYS A 1 91 ? -1.552 -2.339 14.625 1.00 92.00 91 LYS A CA 1
ATOM 750 C C . LYS A 1 91 ? -1.110 -1.043 13.956 1.00 92.00 91 LYS A C 1
ATOM 752 O O . LYS A 1 91 ? -0.901 -0.962 12.750 1.00 92.00 91 LYS A O 1
ATOM 757 N N . VAL A 1 92 ? -0.882 -0.027 14.781 1.00 92.56 92 VAL A N 1
ATOM 758 C CA . VAL A 1 92 ? -0.273 1.235 14.348 1.00 92.56 92 VAL A CA 1
ATOM 759 C C . VAL A 1 92 ? 1.071 1.413 15.039 1.00 92.56 92 VAL A C 1
ATOM 761 O O . VAL A 1 92 ? 1.146 1.506 16.266 1.00 92.56 92 VAL A O 1
ATOM 764 N N . TYR A 1 93 ? 2.133 1.526 14.251 1.00 93.12 93 TYR A N 1
ATOM 765 C CA . TYR A 1 93 ? 3.501 1.689 14.732 1.00 93.12 93 TYR A CA 1
ATOM 766 C C . TYR A 1 93 ? 3.870 3.166 14.873 1.00 93.12 93 TYR A C 1
ATOM 768 O O . TYR A 1 93 ? 3.403 4.020 14.117 1.00 93.12 93 TYR A O 1
ATOM 776 N N . SER A 1 94 ? 4.714 3.468 15.859 1.00 90.31 94 SER A N 1
ATOM 777 C CA . SER A 1 94 ? 5.035 4.840 16.269 1.00 90.31 94 SER A CA 1
ATOM 778 C C . SER A 1 94 ? 5.873 5.610 15.254 1.00 90.31 94 SER A C 1
ATOM 780 O O . SER A 1 94 ? 5.848 6.836 15.273 1.00 90.31 94 SER A O 1
ATOM 782 N N . VAL A 1 95 ? 6.591 4.906 14.378 1.00 90.31 95 VAL A N 1
ATOM 783 C CA . VAL A 1 95 ? 7.460 5.490 13.358 1.00 90.31 95 VAL A CA 1
ATOM 784 C C . VAL A 1 95 ? 7.119 4.862 12.017 1.00 90.31 95 VAL A C 1
ATOM 786 O O . VAL A 1 95 ? 7.262 3.655 11.837 1.00 90.31 95 VAL A O 1
ATOM 789 N N . GLY A 1 96 ? 6.655 5.687 11.085 1.00 89.00 96 GLY A N 1
ATOM 790 C CA . GLY A 1 96 ? 6.483 5.318 9.686 1.00 89.00 96 GLY A CA 1
ATOM 791 C C . GLY A 1 96 ? 7.487 6.028 8.793 1.00 89.00 96 GLY A C 1
ATOM 792 O O . GLY A 1 96 ? 7.903 7.152 9.073 1.00 89.00 96 GLY A O 1
ATOM 793 N N . SER A 1 97 ? 7.886 5.369 7.708 1.00 96.75 97 SER A N 1
ATOM 794 C CA . SER A 1 97 ? 8.775 5.961 6.711 1.00 96.75 97 SER A CA 1
ATOM 795 C C . SER A 1 97 ? 8.340 5.581 5.303 1.00 96.75 97 SER A C 1
ATOM 797 O O . SER A 1 97 ? 7.814 4.494 5.075 1.00 96.75 97 SER A O 1
ATOM 799 N N . VAL A 1 98 ? 8.604 6.465 4.340 1.00 97.69 98 VAL A N 1
ATOM 800 C CA . VAL A 1 98 ? 8.356 6.202 2.912 1.00 97.69 98 VAL A CA 1
ATOM 801 C C . VAL A 1 98 ? 9.113 4.950 2.439 1.00 97.69 98 VAL A C 1
ATOM 803 O O . VAL A 1 98 ? 8.616 4.193 1.609 1.00 97.69 98 VAL A O 1
ATOM 806 N N . ARG A 1 99 ? 10.272 4.664 3.047 1.00 97.81 99 ARG A N 1
ATOM 807 C CA . ARG A 1 99 ? 11.056 3.447 2.809 1.00 97.81 99 ARG A CA 1
ATOM 808 C C . ARG A 1 99 ? 10.271 2.166 3.112 1.00 97.81 99 ARG A C 1
ATOM 810 O O . ARG A 1 99 ? 10.362 1.209 2.350 1.00 97.81 99 ARG A O 1
ATOM 817 N N . GLU A 1 100 ? 9.452 2.149 4.166 1.00 97.56 100 GLU A N 1
ATOM 818 C CA . GLU A 1 100 ? 8.597 0.990 4.479 1.00 97.56 100 GLU A CA 1
ATOM 819 C C . GLU A 1 100 ? 7.517 0.759 3.417 1.00 97.56 100 GLU A C 1
ATOM 821 O O . GLU A 1 100 ? 7.208 -0.386 3.096 1.00 97.56 100 GLU A O 1
ATOM 826 N N . VAL A 1 101 ? 6.992 1.823 2.803 1.00 98.25 101 VAL A N 1
ATOM 827 C CA . VAL A 1 101 ? 6.049 1.686 1.682 1.00 98.25 101 VAL A CA 1
ATOM 828 C C . VAL A 1 101 ? 6.741 1.045 0.478 1.00 98.25 101 VAL A C 1
ATOM 830 O O . VAL A 1 101 ? 6.186 0.136 -0.129 1.00 98.25 101 VAL A O 1
ATOM 833 N N . GLY A 1 102 ? 7.981 1.442 0.179 1.00 98.25 102 GLY A N 1
ATOM 834 C CA . GLY A 1 102 ? 8.787 0.832 -0.885 1.00 98.25 102 GLY A CA 1
ATOM 835 C C . GLY A 1 102 ? 9.026 -0.662 -0.663 1.00 98.25 102 GLY A C 1
ATOM 836 O O . GLY A 1 102 ? 8.826 -1.473 -1.570 1.00 98.25 102 GLY A O 1
ATOM 837 N N . ARG A 1 103 ? 9.364 -1.039 0.577 1.00 98.25 103 ARG A N 1
ATOM 838 C CA . ARG A 1 103 ? 9.482 -2.442 1.003 1.00 98.25 103 ARG A CA 1
ATOM 839 C C . ARG A 1 103 ? 8.171 -3.200 0.805 1.00 98.25 103 ARG A C 1
ATOM 841 O O . ARG A 1 103 ? 8.172 -4.297 0.252 1.00 98.25 103 ARG A O 1
ATOM 848 N N . ALA A 1 104 ? 7.056 -2.618 1.242 1.00 98.12 104 ALA A N 1
ATOM 849 C CA . ALA A 1 104 ? 5.739 -3.234 1.142 1.00 98.12 104 ALA A CA 1
ATOM 850 C C . ALA A 1 104 ? 5.277 -3.416 -0.311 1.00 98.12 104 ALA A C 1
ATOM 852 O O . ALA A 1 104 ? 4.678 -4.442 -0.620 1.00 98.12 104 ALA A O 1
ATOM 853 N N . ILE A 1 105 ? 5.596 -2.472 -1.203 1.00 98.31 105 ILE A N 1
ATOM 854 C CA . ILE A 1 105 ? 5.357 -2.600 -2.646 1.00 98.31 105 ILE A CA 1
ATOM 855 C C . ILE A 1 105 ? 6.120 -3.803 -3.200 1.00 98.31 105 ILE A C 1
ATOM 857 O O . ILE A 1 105 ? 5.522 -4.652 -3.861 1.00 98.31 105 ILE A O 1
ATOM 861 N N . LEU A 1 106 ? 7.424 -3.914 -2.918 1.00 98.06 106 LEU A N 1
ATOM 862 C CA . LEU A 1 106 ? 8.234 -4.954 -3.551 1.00 98.06 106 LEU A CA 1
ATOM 863 C C . LEU A 1 106 ? 7.937 -6.365 -3.028 1.00 98.06 106 LEU A C 1
ATOM 865 O O . LEU A 1 106 ? 8.038 -7.331 -3.783 1.00 98.06 106 LEU A O 1
ATOM 869 N N . ARG A 1 107 ? 7.487 -6.491 -1.773 1.00 97.81 107 ARG A N 1
ATOM 870 C CA . ARG A 1 107 ? 7.018 -7.764 -1.197 1.00 97.81 107 ARG A CA 1
ATOM 871 C C . ARG A 1 107 ? 5.832 -8.384 -1.937 1.00 97.81 107 ARG A C 1
ATOM 873 O O . ARG A 1 107 ? 5.611 -9.576 -1.782 1.00 97.81 107 ARG A O 1
ATOM 880 N N . ARG A 1 108 ? 5.111 -7.618 -2.758 1.00 97.50 108 ARG A N 1
ATOM 881 C CA . ARG A 1 108 ? 3.992 -8.130 -3.558 1.00 97.50 108 ARG A CA 1
ATOM 882 C C . ARG A 1 108 ? 4.427 -8.894 -4.809 1.00 97.50 108 ARG A C 1
ATOM 884 O O . ARG A 1 108 ? 3.635 -9.658 -5.343 1.00 97.50 108 ARG A O 1
ATOM 891 N N . LEU A 1 109 ? 5.663 -8.711 -5.290 1.00 95.75 109 LEU A N 1
ATOM 892 C CA . LEU A 1 109 ? 6.132 -9.393 -6.505 1.00 95.75 109 LEU A CA 1
ATOM 893 C C . LEU A 1 109 ? 6.037 -10.924 -6.400 1.00 95.75 109 LEU A C 1
ATOM 895 O O . LEU A 1 109 ? 5.466 -11.522 -7.312 1.00 95.75 109 LEU A O 1
ATOM 899 N N . PRO A 1 110 ? 6.534 -11.566 -5.322 1.00 96.50 110 PRO A N 1
ATOM 900 C CA . PRO A 1 110 ? 6.441 -13.017 -5.189 1.00 96.50 110 PRO A CA 1
ATOM 901 C C . PRO A 1 110 ? 5.021 -13.534 -4.948 1.00 96.50 110 PRO A C 1
ATOM 903 O O . PRO A 1 110 ? 4.764 -14.706 -5.189 1.00 96.50 110 PRO A O 1
ATOM 906 N N . GLU A 1 111 ? 4.104 -12.684 -4.480 1.00 95.25 111 GLU A N 1
ATOM 907 C CA . GLU A 1 111 ? 2.704 -13.065 -4.253 1.00 95.25 111 GLU A CA 1
ATOM 908 C C . GLU A 1 111 ? 1.932 -13.231 -5.571 1.00 95.25 111 GLU A C 1
ATOM 910 O O . GLU A 1 111 ? 0.954 -13.970 -5.622 1.00 95.25 111 GLU A O 1
ATOM 915 N N . GLU A 1 112 ? 2.390 -12.589 -6.651 1.00 95.75 112 GLU A N 1
ATOM 916 C CA . GLU A 1 112 ? 1.748 -12.629 -7.968 1.00 95.75 112 GLU A CA 1
ATOM 917 C C . GLU A 1 112 ? 2.758 -12.959 -9.075 1.00 95.75 112 GLU A C 1
ATOM 919 O O . GLU A 1 112 ? 2.981 -12.192 -10.023 1.00 95.75 112 GLU A O 1
ATOM 924 N N . GLU A 1 113 ? 3.383 -14.131 -8.957 1.00 96.56 113 GLU A N 1
ATOM 925 C CA . GLU A 1 113 ? 4.387 -14.614 -9.909 1.00 96.56 113 GLU A CA 1
ATOM 926 C C . GLU A 1 113 ? 3.859 -14.705 -11.350 1.00 96.56 113 GLU A C 1
ATOM 928 O O . GLU A 1 113 ? 4.618 -14.520 -12.298 1.00 96.56 113 GLU A O 1
ATOM 933 N N . GLU A 1 114 ? 2.556 -14.871 -11.542 1.00 96.88 114 GLU A N 1
ATOM 934 C CA . GLU A 1 114 ? 1.944 -14.983 -12.870 1.00 96.88 114 GLU A CA 1
ATOM 935 C C . GLU A 1 114 ? 1.743 -13.632 -13.576 1.00 96.88 114 GLU A C 1
ATOM 937 O O . GLU A 1 114 ? 1.511 -13.587 -14.785 1.00 96.88 114 GLU A O 1
ATOM 942 N N . ILE A 1 115 ? 1.837 -12.499 -12.864 1.00 97.19 115 ILE A N 1
ATOM 943 C CA . ILE A 1 115 ? 1.632 -11.182 -13.483 1.00 97.19 115 ILE A CA 1
ATOM 944 C C . ILE A 1 115 ? 2.814 -10.859 -14.416 1.00 97.19 115 ILE A C 1
ATOM 946 O O . ILE A 1 115 ? 3.960 -10.814 -13.943 1.00 97.19 115 ILE A O 1
ATOM 950 N N . PRO A 1 116 ? 2.573 -10.580 -15.712 1.00 97.50 116 PRO A N 1
ATOM 951 C CA . PRO A 1 116 ? 3.635 -10.256 -16.660 1.00 97.50 116 PRO A CA 1
ATOM 952 C C . PRO A 1 116 ? 4.348 -8.929 -16.357 1.00 97.50 116 PRO A C 1
ATOM 954 O O . PRO A 1 116 ? 3.817 -8.039 -15.690 1.00 97.50 116 PRO A O 1
ATOM 957 N N . GLU A 1 117 ? 5.560 -8.777 -16.889 1.00 97.44 117 GLU A N 1
ATOM 958 C CA . GLU A 1 117 ? 6.416 -7.599 -16.691 1.00 97.44 117 GLU A CA 1
ATOM 959 C C . GLU A 1 117 ? 5.741 -6.269 -17.078 1.00 97.44 117 GLU A C 1
ATOM 961 O O . GLU A 1 117 ? 5.780 -5.302 -16.315 1.00 97.44 117 GLU A O 1
ATOM 966 N N . ASP A 1 118 ? 5.069 -6.213 -18.231 1.00 97.88 118 ASP A N 1
ATOM 967 C CA . ASP A 1 118 ? 4.415 -4.996 -18.736 1.00 97.88 118 ASP A CA 1
ATOM 968 C C . ASP A 1 118 ? 3.297 -4.501 -17.801 1.00 97.88 118 ASP A C 1
ATOM 970 O O . ASP A 1 118 ? 3.012 -3.299 -17.714 1.00 97.88 118 ASP A O 1
ATOM 974 N N . LYS A 1 119 ? 2.678 -5.421 -17.053 1.00 98.19 119 LYS A N 1
ATOM 975 C CA . LYS A 1 119 ? 1.663 -5.097 -16.047 1.00 98.19 119 LYS A CA 1
ATOM 976 C C . LYS A 1 119 ? 2.286 -4.521 -14.785 1.00 98.19 119 LYS A C 1
ATOM 978 O O . LYS A 1 119 ? 1.736 -3.562 -14.250 1.00 98.19 119 LYS A O 1
ATOM 983 N N . TRP A 1 120 ? 3.455 -5.006 -14.372 1.00 98.00 120 TRP A N 1
ATOM 984 C CA . TRP A 1 120 ? 4.226 -4.392 -13.287 1.00 98.00 120 TRP A CA 1
ATOM 985 C C . TRP A 1 120 ? 4.722 -2.991 -13.645 1.00 98.00 120 TRP A C 1
ATOM 987 O O . TRP A 1 120 ? 4.620 -2.084 -12.821 1.00 98.00 120 TRP A O 1
ATOM 997 N N . HIS A 1 121 ? 5.154 -2.769 -14.889 1.00 97.75 121 HIS A N 1
ATOM 998 C CA . HIS A 1 121 ? 5.474 -1.423 -15.370 1.00 97.75 121 HIS A CA 1
ATOM 999 C C . HIS A 1 121 ? 4.253 -0.491 -15.328 1.00 97.75 121 HIS A C 1
ATOM 1001 O O . HIS A 1 121 ? 4.324 0.623 -14.805 1.00 97.75 121 HIS A O 1
ATOM 1007 N N . THR A 1 122 ? 3.107 -0.966 -15.825 1.00 97.75 122 THR A N 1
ATOM 1008 C CA . THR A 1 122 ? 1.838 -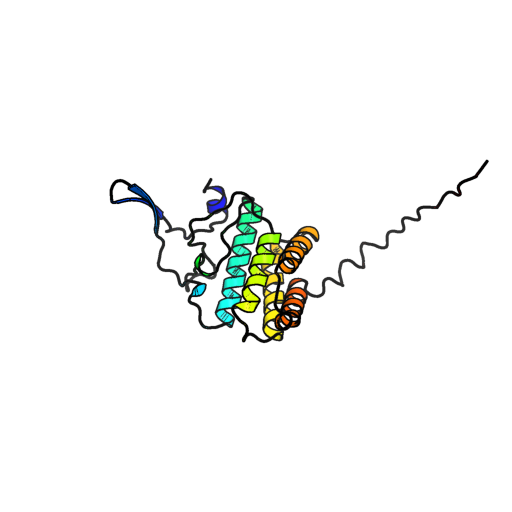0.219 -15.790 1.00 97.75 122 THR A CA 1
ATOM 1009 C C . THR A 1 122 ? 1.416 0.100 -14.355 1.00 97.75 122 THR A C 1
ATOM 1011 O O . THR A 1 122 ? 0.971 1.210 -14.069 1.00 97.75 122 THR A O 1
ATOM 1014 N N . PHE A 1 123 ? 1.601 -0.844 -13.434 1.00 98.38 123 PHE A N 1
ATOM 1015 C CA . PHE A 1 123 ? 1.346 -0.627 -12.018 1.00 98.38 123 PHE A CA 1
ATOM 1016 C C . PHE A 1 123 ? 2.277 0.431 -11.422 1.00 98.38 123 PHE A C 1
ATOM 1018 O O . PHE A 1 123 ? 1.806 1.323 -10.725 1.00 98.38 123 PHE A O 1
ATOM 1025 N N . GLY A 1 124 ? 3.566 0.413 -11.765 1.00 98.00 124 GLY A N 1
ATOM 1026 C CA . GLY A 1 124 ? 4.500 1.474 -11.391 1.00 98.00 124 GLY A CA 1
ATOM 1027 C C . GLY A 1 124 ? 4.032 2.857 -11.851 1.00 98.00 124 GLY A C 1
ATOM 1028 O O . GLY A 1 124 ? 4.020 3.794 -11.056 1.00 98.00 124 GLY A O 1
ATOM 1029 N N . LEU A 1 125 ? 3.571 2.985 -13.101 1.00 97.62 125 LEU A N 1
ATOM 1030 C CA . LEU A 1 125 ? 3.018 4.243 -13.624 1.00 97.62 125 LEU A CA 1
ATOM 1031 C C . LEU A 1 125 ? 1.772 4.697 -12.850 1.00 97.62 125 LEU A C 1
ATOM 1033 O O . LEU A 1 125 ? 1.626 5.884 -12.558 1.00 97.62 125 LEU A O 1
ATOM 1037 N N . PHE A 1 126 ? 0.889 3.762 -12.499 1.00 97.75 126 PHE A N 1
ATOM 1038 C CA . PHE A 1 126 ? -0.282 4.040 -11.669 1.00 97.75 126 PHE A CA 1
ATOM 1039 C C . PHE A 1 126 ? 0.118 4.538 -10.273 1.00 97.75 126 PHE A C 1
ATOM 1041 O O . PHE A 1 126 ? -0.370 5.576 -9.829 1.00 97.75 126 PHE A O 1
ATOM 1048 N N . LEU A 1 127 ? 1.067 3.868 -9.610 1.00 97.88 127 LEU A N 1
ATOM 1049 C CA . LEU A 1 127 ? 1.595 4.309 -8.317 1.00 97.88 127 LEU A CA 1
ATOM 1050 C C . LEU A 1 127 ? 2.246 5.692 -8.408 1.00 97.88 127 LEU A C 1
ATOM 1052 O O . LEU A 1 127 ? 2.024 6.526 -7.534 1.00 97.88 127 LEU A O 1
ATOM 1056 N N . ASN A 1 128 ? 3.000 5.970 -9.476 1.00 96.75 128 ASN A N 1
ATOM 1057 C CA . ASN A 1 128 ? 3.587 7.288 -9.706 1.00 96.75 128 ASN A CA 1
ATOM 1058 C C . ASN A 1 128 ? 2.511 8.383 -9.704 1.00 96.75 128 ASN A C 1
ATOM 1060 O O . ASN A 1 128 ? 2.655 9.375 -8.993 1.00 96.75 128 ASN A O 1
ATOM 1064 N N . GLN A 1 129 ? 1.422 8.175 -10.451 1.00 96.00 129 GLN A N 1
ATOM 1065 C CA . GLN A 1 129 ? 0.299 9.112 -10.518 1.00 96.00 129 GLN A CA 1
ATOM 1066 C C . GLN A 1 129 ? -0.389 9.280 -9.160 1.00 96.00 129 GLN A C 1
ATOM 1068 O O . GLN A 1 129 ? -0.642 10.411 -8.747 1.00 96.00 129 GLN A O 1
ATOM 1073 N N . LEU A 1 130 ? -0.649 8.177 -8.449 1.00 96.69 130 LEU A N 1
ATOM 1074 C CA . LEU A 1 130 ? -1.276 8.213 -7.126 1.00 96.69 130 LEU A CA 1
ATOM 1075 C C . LEU A 1 130 ? -0.417 8.938 -6.086 1.00 96.69 130 LEU A C 1
ATOM 1077 O O . LEU A 1 130 ? -0.949 9.664 -5.250 1.00 96.69 130 LEU A O 1
ATOM 1081 N N . PHE A 1 131 ? 0.899 8.724 -6.103 1.00 97.19 131 PHE A N 1
ATOM 1082 C CA . PHE A 1 131 ? 1.802 9.234 -5.072 1.00 97.19 131 PHE A CA 1
ATOM 1083 C C . PHE A 1 131 ? 2.274 10.660 -5.341 1.00 97.19 131 PHE A C 1
ATOM 1085 O O . PHE A 1 131 ? 2.645 11.352 -4.396 1.00 97.19 131 PHE A O 1
ATOM 1092 N N . HIS A 1 132 ? 2.249 11.123 -6.594 1.00 95.12 132 HIS A N 1
ATOM 1093 C CA . HIS A 1 132 ? 2.742 12.448 -6.982 1.00 95.12 132 HIS A CA 1
ATOM 1094 C C . HIS A 1 132 ? 2.199 13.615 -6.131 1.00 95.12 132 HIS A C 1
ATOM 1096 O O . HIS A 1 132 ? 2.990 14.490 -5.782 1.00 95.12 132 HIS A O 1
ATOM 1102 N N . PRO A 1 133 ? 0.908 13.661 -5.741 1.00 95.56 133 PRO A N 1
ATOM 1103 C CA . PRO A 1 133 ? 0.399 14.735 -4.884 1.00 95.56 133 PRO A CA 1
ATOM 1104 C C . PRO A 1 133 ? 1.020 14.767 -3.480 1.00 95.56 133 PRO A C 1
ATOM 1106 O O . PRO A 1 133 ? 1.024 15.815 -2.845 1.00 95.56 133 PRO A O 1
ATOM 1109 N N . LEU A 1 134 ? 1.522 13.629 -2.992 1.00 95.81 134 LEU A N 1
ATOM 1110 C CA . LEU A 1 134 ? 2.113 13.490 -1.659 1.00 95.81 134 LEU A CA 1
ATOM 1111 C C . LEU A 1 134 ? 3.641 13.578 -1.710 1.00 95.81 134 LEU A C 1
ATOM 1113 O O . LEU A 1 134 ? 4.265 14.177 -0.842 1.00 95.81 134 LEU A O 1
ATOM 1117 N N . MET A 1 135 ? 4.264 12.996 -2.729 1.00 95.44 135 MET A N 1
ATOM 1118 C CA . MET A 1 135 ? 5.715 12.893 -2.848 1.00 95.44 135 MET A CA 1
ATOM 1119 C C . MET A 1 135 ? 6.239 13.933 -3.837 1.00 95.44 135 MET A C 1
ATOM 1121 O O . MET A 1 135 ? 6.366 13.670 -5.034 1.00 95.44 135 MET A O 1
ATOM 1125 N N . THR A 1 136 ? 6.558 15.124 -3.341 1.00 89.00 136 THR A N 1
ATOM 1126 C CA . THR A 1 136 ? 7.011 16.245 -4.182 1.00 89.00 136 THR A CA 1
ATOM 1127 C C . THR A 1 136 ? 8.530 16.383 -4.226 1.00 89.00 136 THR A C 1
ATOM 1129 O O . THR A 1 136 ? 9.066 16.964 -5.170 1.00 89.00 136 THR A O 1
ATOM 1132 N N . SER A 1 137 ? 9.249 15.834 -3.242 1.00 93.00 137 SER A N 1
ATOM 1133 C CA . SER A 1 137 ? 10.702 15.970 -3.151 1.00 93.00 137 SER A CA 1
ATOM 1134 C C . SER A 1 137 ? 11.431 14.766 -3.742 1.00 93.00 137 SER A C 1
ATOM 1136 O O . SER A 1 137 ? 10.988 13.627 -3.616 1.00 93.00 137 SER A O 1
ATOM 1138 N N . ARG A 1 138 ? 12.609 14.997 -4.337 1.00 91.88 138 ARG A N 1
ATOM 1139 C CA . ARG A 1 138 ? 13.507 13.919 -4.790 1.00 91.88 138 ARG A CA 1
ATOM 1140 C C . ARG A 1 138 ? 13.823 12.927 -3.662 1.00 91.88 138 ARG A C 1
ATOM 1142 O O . ARG A 1 138 ? 13.859 11.728 -3.911 1.00 91.88 138 ARG A O 1
ATOM 1149 N N . TYR A 1 139 ? 13.990 13.434 -2.442 1.00 95.38 139 TYR A N 1
ATOM 1150 C CA . TYR A 1 139 ? 14.283 12.634 -1.257 1.00 95.38 139 TYR A CA 1
ATOM 1151 C C . TYR A 1 139 ? 13.189 11.601 -0.956 1.00 95.38 139 TYR A C 1
ATOM 1153 O O . TYR A 1 139 ? 13.506 10.460 -0.635 1.00 95.38 139 TYR A O 1
ATOM 1161 N N . ASP A 1 140 ? 11.910 11.958 -1.116 1.00 94.88 140 ASP A N 1
ATOM 1162 C CA . ASP A 1 140 ? 10.806 11.014 -0.897 1.00 94.88 140 ASP A CA 1
ATOM 1163 C C . ASP A 1 140 ? 10.876 9.849 -1.889 1.00 94.88 140 ASP A C 1
ATOM 1165 O O . ASP A 1 140 ? 10.736 8.686 -1.510 1.00 94.88 140 ASP A O 1
ATOM 1169 N N . TRP A 1 141 ? 11.127 10.150 -3.164 1.00 95.75 141 TRP A N 1
ATOM 1170 C CA . TRP A 1 141 ? 11.232 9.130 -4.208 1.00 95.75 141 TRP A CA 1
ATOM 1171 C C . TRP A 1 141 ? 12.449 8.234 -4.017 1.00 95.75 141 TRP A C 1
ATOM 1173 O O . TRP A 1 141 ? 12.309 7.019 -4.120 1.00 95.75 141 TRP A O 1
ATOM 1183 N N . GLU A 1 142 ? 13.602 8.804 -3.665 1.00 95.88 142 GLU A N 1
ATOM 1184 C CA . GLU A 1 142 ? 14.792 8.026 -3.307 1.00 95.88 142 GLU A CA 1
ATOM 1185 C C . GLU A 1 142 ? 14.530 7.136 -2.087 1.00 95.88 142 GLU A C 1
ATOM 1187 O O . GLU A 1 142 ? 14.901 5.966 -2.086 1.00 95.88 142 GLU A O 1
ATOM 1192 N N . ALA A 1 143 ? 13.848 7.644 -1.056 1.00 97.06 143 ALA A N 1
ATOM 1193 C CA . ALA A 1 143 ? 13.481 6.843 0.108 1.00 97.06 143 ALA A CA 1
ATOM 1194 C C . ALA A 1 143 ? 12.573 5.662 -0.274 1.00 97.06 143 ALA A C 1
ATOM 1196 O O . ALA A 1 143 ? 12.780 4.553 0.222 1.00 97.06 143 ALA A O 1
ATOM 1197 N N . LEU A 1 144 ? 11.605 5.881 -1.170 1.00 97.50 144 LEU A N 1
ATOM 1198 C CA . LEU A 1 144 ? 10.709 4.841 -1.672 1.00 97.50 144 LEU A CA 1
ATOM 1199 C C . LEU A 1 144 ? 11.477 3.761 -2.448 1.00 97.50 144 LEU A C 1
ATOM 1201 O O . LEU A 1 144 ? 11.325 2.576 -2.155 1.00 97.50 144 LEU A O 1
ATOM 1205 N N . THR A 1 145 ? 12.329 4.147 -3.402 1.00 96.44 145 THR A N 1
ATOM 1206 C CA . THR A 1 145 ? 13.082 3.183 -4.221 1.00 96.44 145 THR A CA 1
ATOM 1207 C C . THR A 1 145 ? 14.146 2.447 -3.418 1.00 96.44 145 THR A C 1
ATOM 1209 O O . THR A 1 145 ? 14.251 1.233 -3.546 1.00 96.44 145 THR A O 1
ATOM 1212 N N . ASN A 1 146 ? 14.843 3.128 -2.503 1.00 97.12 146 ASN A N 1
ATOM 1213 C CA . ASN A 1 146 ?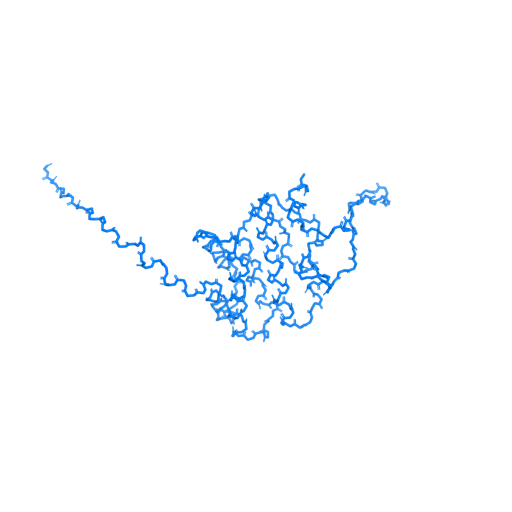 15.776 2.481 -1.575 1.00 97.12 146 ASN A CA 1
ATOM 1214 C C . ASN A 1 146 ? 15.067 1.433 -0.705 1.00 97.12 146 ASN A C 1
ATOM 1216 O O . ASN A 1 146 ? 15.630 0.390 -0.390 1.00 97.12 146 ASN A O 1
ATOM 1220 N N . GLY A 1 147 ? 13.818 1.698 -0.314 1.00 97.44 147 GLY A N 1
ATOM 1221 C CA . GLY A 1 147 ? 12.994 0.730 0.403 1.00 97.44 147 GLY A CA 1
ATOM 1222 C C . GLY A 1 147 ? 12.678 -0.504 -0.430 1.00 97.44 147 GLY A C 1
ATOM 1223 O O . GLY A 1 147 ? 12.783 -1.620 0.070 1.00 97.44 147 GLY A O 1
ATOM 1224 N N . ALA A 1 148 ? 12.338 -0.321 -1.704 1.00 95.88 148 ALA A N 1
ATOM 1225 C CA . ALA A 1 148 ? 12.176 -1.446 -2.614 1.00 95.88 148 ALA A CA 1
ATOM 1226 C C . ALA A 1 148 ? 13.494 -2.232 -2.747 1.00 95.88 148 ALA A C 1
ATOM 1228 O O . ALA A 1 148 ? 13.493 -3.455 -2.648 1.00 95.88 148 ALA A O 1
ATOM 1229 N N . ASP A 1 149 ? 14.635 -1.555 -2.880 1.00 95.50 149 ASP A N 1
ATOM 1230 C CA . ASP A 1 149 ? 15.935 -2.214 -3.032 1.00 95.50 149 ASP A CA 1
ATOM 1231 C C . ASP A 1 149 ? 16.367 -3.085 -1.849 1.00 95.50 149 ASP A C 1
ATOM 1233 O O . ASP A 1 149 ? 17.098 -4.054 -2.055 1.00 95.50 149 ASP A O 1
ATOM 1237 N N . ASP A 1 150 ? 15.859 -2.815 -0.647 1.00 95.94 150 ASP A N 1
ATOM 1238 C CA . ASP A 1 150 ? 16.152 -3.611 0.548 1.00 95.94 150 ASP A CA 1
ATOM 1239 C C . ASP A 1 150 ? 15.551 -5.019 0.539 1.00 95.94 150 ASP A C 1
ATOM 1241 O O . ASP A 1 150 ? 15.955 -5.856 1.349 1.00 95.94 150 ASP A O 1
ATOM 1245 N N . ILE A 1 151 ? 14.534 -5.278 -0.287 1.00 96.69 151 ILE A N 1
ATOM 1246 C CA . ILE A 1 151 ? 13.847 -6.569 -0.272 1.00 96.69 151 ILE A CA 1
ATOM 1247 C C . ILE A 1 151 ? 14.637 -7.571 -1.122 1.00 96.69 151 ILE A C 1
ATOM 1249 O O . ILE A 1 151 ? 14.743 -7.392 -2.341 1.00 96.69 151 ILE A O 1
ATOM 1253 N N . PRO A 1 152 ? 15.171 -8.648 -0.514 1.00 96.38 152 PRO A N 1
ATOM 1254 C CA . PRO A 1 152 ? 15.836 -9.693 -1.271 1.00 96.38 152 PRO A CA 1
ATOM 1255 C C . PRO A 1 152 ? 14.800 -10.428 -2.122 1.00 96.38 152 PRO A C 1
ATOM 1257 O O . PRO A 1 152 ? 13.781 -10.899 -1.618 1.00 96.38 152 PRO A O 1
ATOM 1260 N N . LEU A 1 153 ? 15.073 -10.539 -3.419 1.00 96.75 153 LEU A N 1
ATOM 1261 C CA . LEU A 1 153 ? 14.234 -11.263 -4.366 1.00 96.75 153 LEU A CA 1
ATOM 1262 C C . LEU A 1 153 ? 15.023 -12.389 -5.024 1.00 96.75 153 LEU A C 1
ATOM 1264 O O . LEU A 1 153 ? 16.233 -12.287 -5.230 1.00 96.75 153 LEU A O 1
ATOM 1268 N N . ALA A 1 154 ? 14.319 -13.447 -5.422 1.00 97.69 154 ALA A N 1
ATOM 1269 C CA . ALA A 1 154 ? 14.884 -14.425 -6.336 1.00 97.69 154 ALA A CA 1
A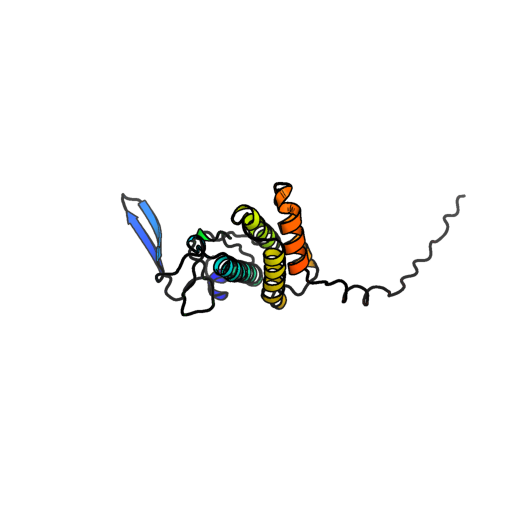TOM 1270 C C . ALA A 1 154 ? 15.193 -13.765 -7.692 1.00 97.69 154 ALA A C 1
ATOM 1272 O O . ALA A 1 154 ? 14.479 -12.869 -8.146 1.00 97.69 154 ALA A O 1
ATOM 1273 N N . ARG A 1 155 ? 16.245 -14.241 -8.369 1.00 97.62 155 ARG A N 1
ATOM 1274 C CA . ARG A 1 155 ? 16.751 -13.647 -9.620 1.00 97.62 155 ARG A CA 1
ATOM 1275 C C . ARG A 1 155 ? 15.682 -13.514 -10.713 1.00 97.62 155 ARG A C 1
ATOM 1277 O O . ARG A 1 155 ? 15.714 -12.557 -11.479 1.00 97.62 155 ARG A O 1
ATOM 1284 N N . HIS A 1 156 ? 14.726 -14.441 -10.777 1.00 97.19 156 HIS A N 1
ATOM 1285 C CA . HIS A 1 156 ? 13.648 -14.408 -11.768 1.00 97.19 156 HIS A CA 1
ATOM 1286 C C . HIS A 1 156 ? 12.601 -13.303 -11.515 1.00 97.19 156 HIS A C 1
ATOM 1288 O O . HIS A 1 156 ? 11.732 -13.113 -12.352 1.00 97.19 156 HIS A O 1
ATOM 1294 N N . PHE A 1 157 ? 12.672 -12.545 -10.415 1.00 98.19 157 PHE A N 1
ATOM 1295 C CA . PHE A 1 157 ? 11.838 -11.353 -10.209 1.00 98.19 157 PHE A CA 1
ATOM 1296 C C . PHE A 1 157 ? 12.534 -10.044 -10.606 1.00 98.19 157 PHE A C 1
ATOM 1298 O O . PHE A 1 157 ? 11.894 -8.994 -10.585 1.00 98.19 157 PHE A O 1
ATOM 1305 N N . TYR A 1 158 ? 13.824 -10.066 -10.964 1.00 97.38 158 TYR A N 1
ATOM 1306 C CA . TYR A 1 158 ? 14.600 -8.835 -11.170 1.00 97.38 158 TYR A CA 1
ATOM 1307 C C . TYR A 1 158 ? 14.051 -7.974 -12.311 1.00 97.38 158 TYR A C 1
ATOM 1309 O O . TYR A 1 158 ? 13.875 -6.777 -12.119 1.00 97.38 158 TYR A O 1
ATOM 1317 N N . TYR A 1 159 ? 13.671 -8.573 -13.442 1.00 97.69 159 TYR A N 1
ATOM 1318 C CA . TYR A 1 159 ? 13.083 -7.824 -14.560 1.00 97.69 159 TYR A CA 1
ATOM 1319 C C . TYR A 1 159 ? 11.728 -7.196 -14.188 1.00 97.69 159 TYR A C 1
ATOM 1321 O O . TYR A 1 159 ? 11.451 -6.055 -14.544 1.00 97.69 159 TYR A O 1
ATOM 1329 N N . LYS A 1 160 ? 10.904 -7.879 -13.377 1.00 98.25 160 LYS A N 1
ATOM 1330 C CA . LYS A 1 160 ? 9.633 -7.321 -12.879 1.00 98.25 160 LYS A CA 1
ATOM 1331 C C . LYS A 1 160 ? 9.855 -6.175 -11.895 1.00 98.25 160 LYS A C 1
ATOM 1333 O O . LYS A 1 160 ? 9.141 -5.177 -11.956 1.00 98.25 160 LYS A O 1
ATOM 1338 N N . LYS A 1 161 ? 10.853 -6.300 -11.011 1.00 97.69 161 LYS A N 1
ATOM 1339 C CA . LYS A 1 161 ? 11.299 -5.210 -10.132 1.00 97.69 161 LYS A CA 1
ATOM 1340 C C . LYS A 1 161 ? 11.738 -4.007 -10.960 1.00 97.69 161 LYS A C 1
ATOM 1342 O O . LYS A 1 161 ? 11.259 -2.908 -10.711 1.00 97.69 161 LYS A O 1
ATOM 1347 N N . GLU A 1 162 ? 12.615 -4.202 -11.939 1.00 97.00 162 GLU A N 1
ATOM 1348 C CA . GLU A 1 162 ? 13.097 -3.127 -12.811 1.00 97.00 162 GLU A CA 1
ATOM 1349 C C . GLU A 1 162 ? 11.946 -2.451 -13.561 1.00 97.00 162 GLU A C 1
ATOM 1351 O O . GLU A 1 162 ? 11.848 -1.226 -13.549 1.00 97.00 162 GLU A O 1
ATOM 1356 N N . ALA A 1 163 ? 11.024 -3.231 -14.128 1.00 97.12 163 ALA A N 1
ATOM 1357 C CA . ALA A 1 163 ? 9.829 -2.725 -14.792 1.00 97.12 163 ALA A CA 1
ATOM 1358 C C . ALA A 1 163 ? 8.948 -1.889 -13.849 1.00 97.12 163 ALA A C 1
ATOM 1360 O O . ALA A 1 163 ? 8.560 -0.769 -14.191 1.00 97.12 163 ALA A O 1
ATOM 1361 N N . LEU A 1 164 ? 8.683 -2.389 -12.638 1.00 97.75 164 LEU A N 1
ATOM 1362 C CA . LEU A 1 164 ? 7.937 -1.672 -11.605 1.00 97.75 164 LEU A CA 1
ATOM 1363 C C . LEU A 1 164 ? 8.615 -0.349 -11.227 1.00 97.75 164 LEU A C 1
ATOM 1365 O O . LEU A 1 164 ? 7.959 0.692 -11.220 1.00 97.75 164 LEU A O 1
ATOM 1369 N N . ILE A 1 165 ? 9.921 -0.372 -10.948 1.00 96.75 165 ILE A N 1
ATOM 1370 C CA . ILE A 1 165 ? 10.693 0.819 -10.570 1.00 96.75 165 ILE A CA 1
ATOM 1371 C C . ILE A 1 165 ? 10.752 1.826 -11.722 1.00 96.75 165 ILE A C 1
ATOM 1373 O O . ILE A 1 165 ? 10.569 3.022 -11.492 1.00 96.75 165 ILE A O 1
ATOM 1377 N N . LYS A 1 166 ? 10.920 1.366 -12.967 1.00 95.88 166 LYS A N 1
ATOM 1378 C CA . LYS A 1 166 ? 10.884 2.223 -14.158 1.00 95.88 166 LYS A CA 1
ATOM 1379 C C . LYS A 1 166 ? 9.538 2.938 -14.291 1.00 95.88 166 LYS A C 1
ATOM 1381 O O . LYS A 1 166 ? 9.511 4.153 -14.487 1.00 95.88 166 LYS A O 1
ATOM 1386 N N . GLY A 1 167 ? 8.429 2.216 -14.118 1.00 96.25 167 GLY A N 1
ATOM 1387 C CA . GLY A 1 167 ? 7.094 2.815 -14.108 1.00 96.25 167 GLY A CA 1
ATOM 1388 C C . GLY A 1 167 ? 6.917 3.810 -12.957 1.00 96.25 167 GLY A C 1
ATOM 1389 O O . GLY A 1 167 ? 6.431 4.922 -13.159 1.00 96.25 167 GLY A O 1
ATOM 1390 N N . LEU A 1 168 ? 7.372 3.443 -11.756 1.00 95.62 168 LEU A N 1
ATOM 1391 C CA . LEU A 1 168 ? 7.268 4.256 -10.543 1.00 95.62 168 LEU A CA 1
ATOM 1392 C C . LEU A 1 168 ? 8.046 5.571 -10.642 1.00 95.62 168 LEU A C 1
ATOM 1394 O O . LEU A 1 168 ? 7.583 6.602 -10.155 1.00 95.62 168 LEU A O 1
ATOM 1398 N N . LEU A 1 169 ? 9.213 5.555 -11.283 1.00 93.50 169 LEU A N 1
ATOM 1399 C CA . LEU A 1 169 ? 10.035 6.743 -11.483 1.00 93.50 169 LEU A CA 1
ATOM 1400 C C . LEU A 1 169 ? 9.646 7.546 -12.725 1.00 93.50 169 LEU A C 1
ATOM 1402 O O . LEU A 1 169 ? 10.052 8.700 -12.788 1.00 93.50 169 LEU A O 1
ATOM 1406 N N . LYS A 1 170 ? 8.851 6.982 -13.651 1.00 84.62 170 LYS A N 1
ATOM 1407 C CA . LYS A 1 170 ? 8.349 7.599 -14.896 1.00 84.62 170 LYS A CA 1
ATOM 1408 C C . LYS A 1 170 ? 9.367 8.555 -15.526 1.00 84.62 170 LYS A C 1
ATOM 1410 O O . LYS A 1 170 ? 9.236 9.753 -15.304 1.00 84.62 170 LYS A O 1
ATOM 1415 N N . GLU A 1 171 ? 10.350 8.035 -16.271 1.00 62.28 171 GLU A N 1
ATOM 1416 C CA . GLU A 1 171 ? 11.334 8.802 -17.077 1.00 62.28 171 GLU A CA 1
ATOM 1417 C C . GLU A 1 171 ? 11.612 10.220 -16.538 1.00 62.28 171 GLU A C 1
ATOM 1419 O O . GLU A 1 171 ? 11.511 11.226 -17.242 1.00 62.28 171 GLU A O 1
ATOM 1424 N N . ARG A 1 172 ? 11.938 10.334 -15.242 1.00 61.62 172 ARG A N 1
ATOM 1425 C CA . ARG A 1 172 ? 12.254 11.625 -14.604 1.00 61.62 172 ARG A CA 1
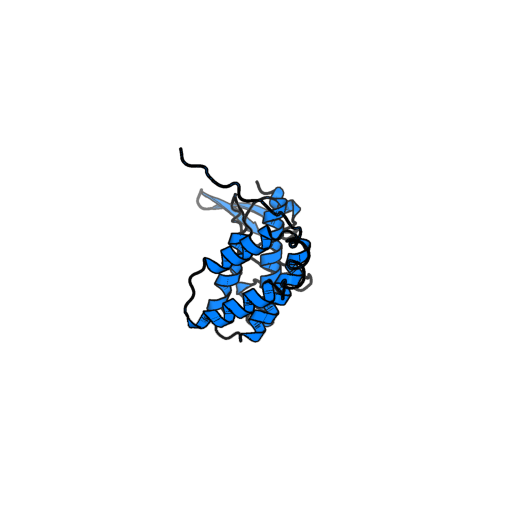ATOM 1426 C C . ARG A 1 172 ? 13.573 12.225 -15.091 1.00 61.62 172 ARG A C 1
ATOM 1428 O O . ARG A 1 172 ? 14.011 13.253 -14.576 1.00 61.62 172 ARG A O 1
ATOM 1435 N N . ASP A 1 173 ? 14.137 11.639 -16.138 1.00 51.41 173 ASP A N 1
ATOM 1436 C CA . ASP A 1 173 ? 15.296 12.090 -16.892 1.00 51.41 173 ASP A CA 1
ATOM 1437 C C . ASP A 1 173 ? 15.114 13.489 -17.517 1.00 51.41 173 ASP A C 1
ATOM 1439 O O . ASP A 1 173 ? 16.104 14.118 -17.888 1.00 51.41 173 ASP A O 1
ATOM 1443 N N . TYR A 1 174 ? 13.892 14.043 -17.575 1.00 44.12 174 TYR A N 1
ATOM 1444 C CA . TYR A 1 174 ? 13.637 15.320 -18.263 1.00 44.12 174 TYR A CA 1
ATOM 1445 C C . TYR A 1 174 ? 13.688 16.601 -17.403 1.00 44.12 174 TYR A C 1
ATOM 1447 O O . TYR A 1 174 ? 13.767 17.693 -17.960 1.00 44.12 174 TYR A O 1
ATOM 1455 N N . VAL A 1 175 ? 13.646 16.529 -16.064 1.00 48.97 175 VAL A N 1
ATOM 1456 C CA . VAL A 1 175 ? 13.565 17.753 -15.218 1.00 48.97 175 VAL A CA 1
ATOM 1457 C C . VAL A 1 175 ? 14.844 18.029 -14.418 1.00 48.97 175 VAL A C 1
ATOM 1459 O O . VAL A 1 175 ? 15.109 19.172 -14.050 1.00 48.97 175 VAL A O 1
ATOM 1462 N N . TYR A 1 176 ? 15.697 17.027 -14.197 1.00 49.50 176 TYR A N 1
ATOM 1463 C CA . TYR A 1 176 ? 16.905 17.200 -13.376 1.00 49.50 176 TYR A CA 1
ATOM 1464 C C . TYR A 1 176 ? 18.175 17.544 -14.163 1.00 49.50 176 TYR A C 1
ATOM 1466 O O . TYR A 1 176 ? 19.161 17.969 -13.566 1.00 49.50 176 TYR A O 1
ATOM 1474 N N . SER A 1 177 ? 18.142 17.450 -15.491 1.00 49.06 177 SER A N 1
ATOM 1475 C CA . SER A 1 177 ? 19.230 17.864 -16.384 1.00 49.06 177 SER A CA 1
ATOM 1476 C C . SER A 1 177 ? 19.268 19.381 -16.651 1.00 49.06 177 SER A C 1
ATOM 1478 O O . SER A 1 177 ? 20.300 19.876 -17.091 1.00 49.06 177 SER A O 1
ATOM 1480 N N . ASN A 1 178 ? 18.220 20.146 -16.298 1.00 47.81 178 ASN A N 1
ATOM 1481 C CA . ASN A 1 178 ? 18.151 21.599 -16.553 1.00 47.81 178 ASN A CA 1
ATOM 1482 C C . ASN A 1 178 ? 18.385 22.516 -15.336 1.00 47.81 178 ASN A C 1
ATOM 1484 O O . ASN A 1 178 ? 18.487 23.725 -15.516 1.00 47.81 178 ASN A O 1
ATOM 1488 N N . ASN A 1 179 ? 18.537 21.983 -14.117 1.00 51.47 179 ASN A N 1
ATOM 1489 C CA . ASN A 1 179 ? 18.796 22.803 -12.916 1.00 51.47 179 ASN A CA 1
ATOM 1490 C C . ASN A 1 179 ? 20.234 22.678 -12.369 1.00 51.47 179 ASN A C 1
ATOM 1492 O O . ASN A 1 179 ? 20.521 23.176 -11.283 1.00 51.47 179 ASN A O 1
ATOM 1496 N N . GLY A 1 180 ? 21.140 22.008 -13.096 1.00 53.44 180 GLY A N 1
ATOM 1497 C CA . GLY A 1 180 ? 22.469 21.623 -12.595 1.00 53.44 180 GLY A CA 1
ATOM 1498 C C . GLY A 1 180 ? 23.692 22.204 -13.314 1.00 53.44 180 GLY A C 1
ATOM 1499 O O . GLY A 1 180 ? 24.803 21.962 -12.856 1.00 53.44 180 GLY A O 1
ATOM 1500 N N . SER A 1 181 ? 23.548 22.976 -14.396 1.00 49.03 181 SER A N 1
ATOM 1501 C CA . SER A 1 181 ? 24.690 23.617 -15.079 1.00 49.03 181 SER A CA 1
ATOM 1502 C C . SER A 1 181 ? 24.894 25.077 -14.656 1.00 49.03 181 SER A C 1
ATOM 1504 O O . SER A 1 181 ? 25.194 25.946 -15.473 1.00 49.03 181 SER A O 1
ATOM 1506 N N . GLY A 1 182 ? 24.734 25.359 -13.361 1.00 48.03 182 GLY A N 1
ATOM 1507 C CA . GLY A 1 182 ? 25.282 26.558 -12.736 1.00 48.03 182 GLY A CA 1
ATOM 1508 C C . GLY A 1 182 ? 26.762 26.332 -12.440 1.00 48.03 182 GLY A C 1
ATOM 1509 O O . GLY A 1 182 ? 27.109 25.720 -11.435 1.00 48.03 182 GLY A O 1
ATOM 1510 N N . ASN A 1 183 ? 27.625 26.796 -13.343 1.00 50.09 183 ASN A N 1
ATOM 1511 C CA . ASN A 1 183 ? 29.080 26.826 -13.205 1.00 50.09 183 ASN A CA 1
ATOM 1512 C C . ASN A 1 183 ? 29.528 27.351 -11.826 1.00 50.09 183 ASN A C 1
ATOM 1514 O O . ASN A 1 183 ? 29.621 28.559 -11.612 1.00 50.09 183 ASN A O 1
ATOM 1518 N N . HIS A 1 184 ? 29.934 26.458 -10.926 1.00 46.03 184 HIS A N 1
ATOM 1519 C CA . HIS A 1 184 ? 30.891 26.796 -9.878 1.00 46.03 184 HIS A CA 1
ATOM 1520 C C . HIS A 1 184 ? 32.267 26.264 -10.271 1.00 46.03 184 HIS A C 1
ATOM 1522 O O . HIS A 1 184 ? 32.698 25.179 -9.884 1.00 46.03 184 HIS A O 1
ATOM 1528 N N . HIS A 1 185 ? 32.970 27.083 -11.057 1.00 45.03 185 HIS A N 1
ATOM 1529 C CA . HIS A 1 185 ? 34.420 27.038 -11.175 1.00 45.03 185 HIS A CA 1
ATOM 1530 C C . HIS A 1 185 ? 35.049 27.257 -9.790 1.00 45.03 185 HIS A C 1
ATOM 1532 O O . HIS A 1 185 ? 35.350 28.382 -9.396 1.00 45.03 185 HIS A O 1
ATOM 1538 N N . HIS A 1 186 ? 35.293 26.179 -9.048 1.00 43.34 186 HIS A N 1
ATOM 1539 C CA . HIS A 1 186 ? 36.262 26.215 -7.962 1.00 43.34 186 HIS A CA 1
ATOM 1540 C C . HIS A 1 186 ? 37.669 26.075 -8.546 1.00 43.34 186 HIS A C 1
ATOM 1542 O O . HIS A 1 186 ? 38.139 24.987 -8.878 1.00 43.34 186 HIS A O 1
ATOM 1548 N N . ALA A 1 187 ? 38.335 27.222 -8.678 1.00 46.03 187 ALA A N 1
ATOM 1549 C CA . ALA A 1 187 ? 39.754 27.320 -8.968 1.00 46.03 187 ALA A CA 1
ATOM 1550 C C . ALA A 1 187 ? 40.566 26.545 -7.914 1.00 46.03 187 ALA A C 1
ATOM 1552 O O . ALA A 1 187 ? 40.527 26.848 -6.719 1.00 46.03 187 ALA A O 1
ATOM 1553 N N . ARG A 1 188 ? 41.328 25.544 -8.366 1.00 44.38 188 ARG A N 1
ATOM 1554 C CA . ARG A 1 188 ? 42.365 24.886 -7.565 1.00 44.38 188 ARG A CA 1
ATOM 1555 C C . ARG A 1 188 ? 43.492 25.889 -7.308 1.00 44.38 188 ARG A C 1
ATOM 1557 O O . ARG A 1 188 ? 44.120 26.354 -8.254 1.00 44.38 188 ARG A O 1
ATOM 1564 N N . ARG A 1 189 ? 43.780 26.198 -6.040 1.00 45.28 189 ARG A N 1
ATOM 1565 C CA . ARG A 1 189 ? 45.040 26.860 -5.665 1.00 45.28 189 ARG A CA 1
ATOM 1566 C C . ARG A 1 189 ? 46.183 25.833 -5.691 1.00 45.28 189 ARG A C 1
ATOM 1568 O O . ARG A 1 189 ? 45.995 24.736 -5.161 1.00 45.28 189 ARG A O 1
ATOM 1575 N N . PRO A 1 190 ? 47.353 26.158 -6.263 1.00 53.00 190 PRO A N 1
ATOM 1576 C CA . PRO A 1 190 ? 48.523 25.294 -6.187 1.00 53.00 190 PRO A CA 1
ATOM 1577 C C . PRO A 1 190 ? 49.117 25.328 -4.772 1.00 53.00 190 PRO A C 1
ATOM 1579 O O . PRO A 1 190 ? 49.201 26.384 -4.145 1.00 53.00 190 PRO A O 1
ATOM 1582 N N . ARG A 1 191 ? 49.521 24.158 -4.266 1.00 54.56 191 ARG A N 1
ATOM 1583 C CA . ARG A 1 191 ? 50.332 24.033 -3.050 1.00 54.56 191 ARG A CA 1
ATOM 1584 C C . ARG A 1 191 ? 51.781 24.366 -3.403 1.00 54.56 191 ARG A C 1
ATOM 1586 O O . ARG A 1 191 ? 52.397 23.640 -4.176 1.00 54.56 191 ARG A O 1
ATOM 1593 N N . SER A 1 192 ? 52.311 25.442 -2.837 1.00 60.78 192 SER A N 1
ATOM 1594 C CA . SER A 1 192 ? 53.749 25.695 -2.766 1.00 60.78 192 SER A CA 1
ATOM 1595 C C . SER A 1 192 ? 54.346 24.822 -1.662 1.00 60.78 192 SER A C 1
ATOM 1597 O O . SER A 1 192 ? 53.904 24.898 -0.516 1.00 60.78 192 SER A O 1
ATOM 1599 N N . TYR A 1 193 ? 55.319 23.986 -2.017 1.00 52.66 193 TYR A N 1
ATOM 1600 C CA . TYR A 1 193 ? 56.212 23.341 -1.060 1.00 52.66 193 TYR A CA 1
ATOM 1601 C C . TYR A 1 193 ? 57.430 24.244 -0.859 1.00 52.66 193 TYR A C 1
ATOM 1603 O O . TYR A 1 193 ? 58.061 24.648 -1.836 1.00 52.66 193 TYR A O 1
ATOM 1611 N N . SER A 1 194 ? 57.733 24.542 0.399 1.00 71.25 194 SER A N 1
ATOM 1612 C CA . SER A 1 194 ? 58.992 25.114 0.882 1.00 71.25 194 SER A CA 1
ATOM 1613 C C . SER A 1 194 ? 59.279 24.498 2.236 1.00 71.25 194 SER A C 1
ATOM 1615 O O . SER A 1 194 ? 58.314 24.479 3.037 1.00 71.25 194 SER A O 1
#

Radius of gyration: 21.35 Å; chains: 1; bounding box: 79×43×52 Å

Secondary structure (DSSP, 8-state):
-THHHHTTT-S-TT-EEEEEEETTEEEEEEE----EEGGG---HHHHHHHHHHHHHHHHHHHHHHS-EE---GGGEEE-TTSS-EEE----EES---HHHHHHHHHTTTGGGTTS-HHHHHHHHHHHHHHHTTT--SHHHHHHHHHHHHTS---GGGHHHHHHHHHHHHTTGGGTSSSS-------PPPP----

Foldseek 3Di:
DCVQLVVLVQADPQKDWDWDQDPNDTDIDIDDPDFAQLVPDPDVVSNLQQLLLLLLSQLSSCQRQQKGDPSDSRQWGHDPVDSHIHGNDDDIGNHDALLQSLLSVLVCCVVCVPDDLLVLLVSLLVSLVSCCVRDPDPVSLVSSPVSVVPDDDDPVCVSSNVSNNCNNCPPPVPPVVPPPPPDPPPDDDDDDDD